Protein AF-A0A8C0VJQ5-F1 (afdb_monomer_lite)

Organism: Cyanistes caeruleus (NCBI:txid156563)

Sequence (329 aa):
MAAVLFGFEDLLYSWDSLVWSLTSRALRTCRFGNLRVLQLMLKPWCISRDVYQMTEGRRCQVHLLDDRKLELLVQPKLLAKELLDLVASHFNLKEKEYFGIAFTDETGHLNWLQLDRRVLEHDFPKKSGPVVLYFCVRFYIESISYLKDNATIELFFLNAKSCIYKELIEVDSEVVFELAAYILQEAKGDFSSNEVVRNELKKLPALPTPALKEHPSLAYCEDRVIEHYKKLNGQTRGQAIVNYMSIVESLPTYGVHYYAVKDKQGIPWWLGLSYKGIFQYDYHDKVKPRKVSVYFSTKVWACHTCHSLSQGCDVHQILALIHVIFEGC

Radius of gyration: 26.83 Å; chains: 1; bounding box: 69×66×73 Å

pLDDT: mean 77.4, std 22.28, range [27.67, 98.06]

Structure (mmCIF, N/CA/C/O backbone):
data_AF-A0A8C0VJQ5-F1
#
_entry.id   AF-A0A8C0VJQ5-F1
#
loop_
_atom_site.group_PDB
_atom_site.id
_atom_site.type_symbol
_atom_site.label_atom_id
_atom_site.label_alt_id
_atom_site.label_comp_id
_atom_site.label_asym_id
_atom_site.label_entity_id
_atom_site.label_seq_id
_atom_site.pdbx_PDB_ins_code
_atom_site.Cartn_x
_atom_site.Cartn_y
_atom_site.Cartn_z
_atom_site.occupancy
_atom_site.B_iso_or_equiv
_atom_site.auth_seq_id
_atom_site.auth_comp_id
_atom_site.auth_asym_id
_atom_site.auth_atom_id
_atom_site.pdbx_PDB_model_num
ATOM 1 N N . MET A 1 1 ? 2.171 -22.105 45.582 1.00 36.38 1 MET A N 1
ATOM 2 C CA . MET A 1 1 ? 1.282 -21.456 44.587 1.00 36.38 1 MET A CA 1
ATOM 3 C C . MET A 1 1 ? 0.557 -22.446 43.657 1.00 36.38 1 MET A C 1
ATOM 5 O O . MET A 1 1 ? -0.146 -21.990 42.773 1.00 36.38 1 MET A O 1
ATOM 9 N N . ALA A 1 2 ? 0.641 -23.772 43.869 1.00 27.67 2 ALA A N 1
ATOM 10 C CA . ALA A 1 2 ? -0.039 -24.784 43.039 1.00 27.67 2 ALA A CA 1
ATOM 11 C C . ALA A 1 2 ? -1.313 -25.399 43.675 1.00 27.67 2 ALA A C 1
ATOM 13 O O . ALA A 1 2 ? -1.985 -26.200 43.043 1.00 27.67 2 ALA A O 1
ATOM 14 N N . ALA A 1 3 ? -1.672 -25.021 44.909 1.00 27.72 3 ALA A N 1
ATOM 15 C CA . ALA A 1 3 ? -2.770 -25.653 45.656 1.00 27.72 3 ALA A CA 1
ATOM 16 C C . ALA A 1 3 ? -4.146 -24.971 45.492 1.00 27.72 3 ALA A C 1
ATOM 18 O O . ALA A 1 3 ? -5.149 -25.521 45.923 1.00 27.72 3 ALA A O 1
ATOM 19 N N . VAL A 1 4 ? -4.214 -23.784 44.874 1.00 33.44 4 VAL A N 1
ATOM 20 C CA . VAL A 1 4 ? -5.474 -23.021 44.727 1.00 33.44 4 VAL A CA 1
ATOM 21 C C . VAL A 1 4 ? -6.190 -23.330 43.403 1.00 33.44 4 VAL A C 1
ATOM 23 O O . VAL A 1 4 ? -7.395 -23.137 43.301 1.00 33.44 4 VAL A O 1
ATOM 26 N N . LEU A 1 5 ? -5.477 -23.863 42.402 1.00 33.00 5 LEU A N 1
ATOM 27 C CA . LEU A 1 5 ? -6.046 -24.181 41.085 1.00 33.00 5 LEU A CA 1
ATOM 28 C C . LEU A 1 5 ? -6.770 -25.539 41.052 1.00 33.00 5 LEU A C 1
ATOM 30 O O . LEU A 1 5 ? -7.791 -25.646 40.384 1.00 33.00 5 LEU A O 1
ATOM 34 N N . PHE A 1 6 ? -6.326 -26.525 41.841 1.00 30.97 6 PHE A N 1
ATOM 35 C CA . PHE A 1 6 ? -6.991 -27.836 41.933 1.00 30.97 6 PHE A CA 1
ATOM 36 C C . PHE A 1 6 ? -8.400 -27.755 42.546 1.00 30.97 6 PHE A C 1
ATOM 38 O O . PHE A 1 6 ? -9.295 -28.488 42.147 1.00 30.97 6 PHE A O 1
ATOM 45 N N . GLY A 1 7 ? -8.634 -26.816 43.469 1.00 31.62 7 GLY A N 1
ATOM 46 C CA . GLY A 1 7 ? -9.935 -26.680 44.129 1.00 31.62 7 GLY A CA 1
ATOM 47 C C . GLY A 1 7 ? -11.039 -26.086 43.250 1.00 31.62 7 GLY A C 1
ATOM 48 O O . GLY A 1 7 ? -12.208 -26.255 43.573 1.00 31.62 7 GLY A O 1
ATOM 49 N N . PHE A 1 8 ? -10.697 -25.390 42.158 1.00 37.38 8 PHE A N 1
ATOM 50 C CA . PHE A 1 8 ? -11.680 -24.735 41.285 1.00 37.38 8 PHE A CA 1
ATOM 51 C C . PHE A 1 8 ? -12.234 -25.693 40.220 1.00 37.38 8 PHE A C 1
ATOM 53 O O . PHE A 1 8 ? -13.423 -25.639 39.918 1.00 37.38 8 PHE A O 1
ATOM 60 N N . GLU A 1 9 ? -11.405 -26.607 39.704 1.00 36.62 9 GLU A N 1
ATOM 61 C CA . GLU A 1 9 ? -11.840 -27.678 38.795 1.00 36.62 9 GLU A CA 1
ATOM 62 C C . GLU A 1 9 ? -12.764 -28.677 39.506 1.00 36.62 9 GLU A C 1
ATOM 64 O O . GLU A 1 9 ? -13.820 -29.010 38.971 1.00 36.62 9 GLU A O 1
ATOM 69 N N . ASP A 1 10 ? -12.447 -29.058 40.750 1.00 37.38 10 ASP A N 1
ATOM 70 C CA . ASP A 1 10 ? -13.312 -29.917 41.573 1.00 37.38 10 ASP A CA 1
ATOM 71 C C . ASP A 1 10 ? -14.645 -29.235 41.936 1.00 37.38 10 ASP A C 1
ATOM 73 O O . ASP A 1 10 ? -15.696 -29.883 41.979 1.00 37.38 10 ASP A O 1
ATOM 77 N N . LEU A 1 11 ? -14.638 -27.911 42.148 1.00 39.69 11 LEU A N 1
ATOM 78 C CA . LEU A 1 11 ? -15.862 -27.141 42.396 1.00 39.69 11 LEU A CA 1
ATOM 79 C C . LEU A 1 11 ? -16.758 -27.085 41.152 1.00 39.69 11 LEU A C 1
ATOM 81 O O . LEU A 1 11 ? -17.978 -27.169 41.280 1.00 39.69 11 LEU A O 1
ATOM 85 N N . LEU A 1 12 ? -16.160 -26.973 39.962 1.00 42.00 12 LEU A N 1
ATOM 86 C CA . LEU A 1 12 ? -16.861 -26.937 38.677 1.00 42.00 12 LEU A CA 1
ATOM 87 C C . LEU A 1 12 ? -17.411 -28.316 38.288 1.00 42.00 12 LEU A C 1
ATOM 89 O O . LEU A 1 12 ? -18.563 -28.406 37.873 1.00 42.00 12 LEU A O 1
ATOM 93 N N . TYR A 1 13 ? -16.662 -29.396 38.533 1.00 42.97 13 TYR A N 1
ATOM 94 C CA . TYR A 1 13 ? -17.133 -30.772 38.322 1.00 42.97 13 TYR A CA 1
ATOM 95 C C . TYR A 1 13 ? -18.291 -31.133 39.269 1.00 42.97 13 TYR A C 1
ATOM 97 O O . TYR A 1 13 ? -19.267 -31.782 38.882 1.00 42.97 13 TYR A O 1
ATOM 105 N N . SER A 1 14 ? -18.212 -30.659 40.517 1.00 44.44 14 SER A N 1
ATOM 106 C CA . SER A 1 14 ? -19.290 -30.761 41.505 1.00 44.44 14 SER A CA 1
ATOM 107 C C . SER A 1 14 ? -20.529 -29.969 41.075 1.00 44.44 14 SER A C 1
ATOM 109 O O . SER A 1 14 ? -21.655 -30.454 41.208 1.00 44.44 14 SER A O 1
ATOM 111 N N . TRP A 1 15 ? -20.340 -28.786 40.482 1.00 48.09 15 TRP A N 1
ATOM 112 C CA . TRP A 1 15 ? -21.434 -27.977 39.949 1.00 48.09 15 TRP A CA 1
ATOM 113 C C . TRP A 1 15 ? -22.099 -28.609 38.731 1.00 48.09 15 TRP A C 1
ATOM 115 O O . TRP A 1 15 ? -23.325 -28.676 38.699 1.00 48.09 15 TRP A O 1
ATOM 125 N N . ASP A 1 16 ? -21.335 -29.162 37.792 1.00 49.62 16 ASP A N 1
ATOM 126 C CA . ASP A 1 16 ? -21.882 -29.867 36.630 1.00 49.62 16 ASP A CA 1
ATOM 127 C C . ASP A 1 16 ? -22.642 -31.132 37.036 1.00 49.62 16 ASP A C 1
ATOM 129 O O . ASP A 1 16 ? -23.715 -31.402 36.499 1.00 49.62 16 ASP A O 1
ATOM 133 N N . SER A 1 17 ? -22.158 -31.865 38.045 1.00 52.47 17 SER A N 1
ATOM 134 C CA . SER A 1 17 ? -22.857 -33.017 38.631 1.00 52.47 17 SER A CA 1
ATOM 135 C C . SER A 1 17 ? -24.145 -32.607 39.355 1.00 52.47 17 SER A C 1
ATOM 137 O O . SER A 1 17 ? -25.193 -33.238 39.186 1.00 52.47 17 SER A O 1
ATOM 139 N N . LEU A 1 18 ? -24.119 -31.502 40.108 1.00 53.88 18 LEU A N 1
ATOM 140 C CA . LEU A 1 18 ? -25.303 -30.949 40.769 1.00 53.88 18 LEU A CA 1
ATOM 141 C C . LEU A 1 18 ? -26.331 -30.452 39.752 1.00 53.88 18 LEU A C 1
ATOM 143 O O . LEU A 1 18 ? -27.511 -30.777 39.882 1.00 53.88 18 LEU A O 1
ATOM 147 N N . VAL A 1 19 ? -25.902 -29.748 38.706 1.00 56.81 19 VAL A N 1
ATOM 148 C CA . VAL A 1 19 ? -26.754 -29.281 37.607 1.00 56.81 19 VAL A CA 1
ATOM 149 C C . VAL A 1 19 ? -27.325 -30.469 36.830 1.00 56.81 19 VAL A C 1
ATOM 151 O O . VAL A 1 19 ? -28.527 -30.484 36.561 1.00 56.81 19 VAL A O 1
ATOM 154 N N . TRP A 1 20 ? -26.544 -31.521 36.563 1.00 49.19 20 TRP A N 1
ATOM 155 C CA . TRP A 1 20 ? -27.042 -32.774 35.974 1.00 49.19 20 TRP A CA 1
ATOM 156 C C . TRP A 1 20 ? -28.041 -33.500 36.881 1.00 49.19 20 TRP A C 1
ATOM 158 O O . TRP A 1 20 ? -29.063 -34.019 36.422 1.00 49.19 20 TRP A O 1
ATOM 168 N N . SER A 1 21 ? -27.796 -33.529 38.190 1.00 54.78 21 SER A N 1
ATOM 169 C CA . SER A 1 21 ? -28.702 -34.159 39.153 1.00 54.78 21 SER A CA 1
ATOM 170 C C . SER A 1 21 ? -30.027 -33.393 39.262 1.00 54.78 21 SER A C 1
ATOM 172 O O . SER A 1 21 ? -31.094 -34.004 39.292 1.00 54.78 21 SER A O 1
ATOM 174 N N . LEU A 1 22 ? -29.985 -32.058 39.230 1.00 51.97 22 LEU A N 1
ATOM 175 C CA . LEU A 1 22 ? -31.155 -31.184 39.292 1.00 51.97 22 LEU A CA 1
ATOM 176 C C . LEU A 1 22 ? -31.956 -31.224 37.986 1.00 51.97 22 LEU A C 1
ATOM 178 O O . LEU A 1 22 ? -33.180 -31.347 38.025 1.00 51.97 22 LEU A O 1
ATOM 182 N N . THR A 1 23 ? -31.284 -31.209 36.834 1.00 52.94 23 THR A N 1
ATOM 183 C CA . THR A 1 23 ? -31.925 -31.318 35.513 1.00 52.94 23 THR A CA 1
ATOM 184 C C . THR A 1 23 ? -32.541 -32.699 35.291 1.00 52.94 23 THR A C 1
ATOM 186 O O . THR A 1 23 ? -33.692 -32.789 34.866 1.00 52.94 23 THR A O 1
ATOM 189 N N . SER A 1 24 ? -31.858 -33.785 35.665 1.00 51.09 24 SER A N 1
ATOM 190 C CA . SER A 1 24 ? -32.404 -35.150 35.571 1.00 51.09 24 SER A CA 1
ATOM 191 C C . SER A 1 24 ? -33.537 -35.427 36.570 1.00 51.09 24 SER A C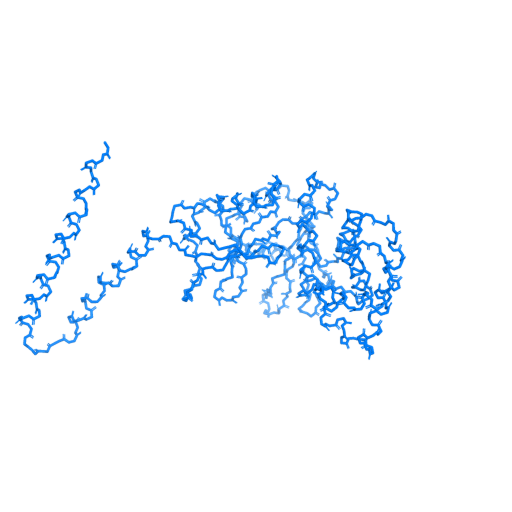 1
ATOM 193 O O . SER A 1 24 ? -34.430 -36.236 36.292 1.00 51.09 24 SER A O 1
ATOM 195 N N . ARG A 1 25 ? -33.547 -34.749 37.726 1.00 51.88 25 ARG A N 1
ATOM 196 C CA . ARG A 1 25 ? -34.636 -34.813 38.716 1.00 51.88 25 ARG A CA 1
ATOM 197 C C . ARG A 1 25 ? -35.851 -33.984 38.282 1.00 51.88 25 ARG A C 1
ATOM 199 O O . ARG A 1 25 ? -36.975 -34.451 38.466 1.00 51.88 25 ARG A O 1
ATOM 206 N N . ALA A 1 26 ? -35.637 -32.844 37.619 1.00 50.41 26 ALA A N 1
ATOM 207 C CA . ALA A 1 26 ? -36.685 -32.030 36.992 1.00 50.41 26 ALA A CA 1
ATOM 208 C C . ALA A 1 26 ? -37.312 -32.712 35.755 1.00 50.41 26 ALA A C 1
ATOM 210 O O . ALA A 1 26 ? -38.530 -32.684 35.577 1.00 50.41 26 ALA A O 1
ATOM 211 N N . LEU A 1 27 ? -36.504 -33.411 34.946 1.00 50.69 27 LEU A N 1
ATOM 212 C CA . LEU A 1 27 ? -36.967 -34.227 33.813 1.00 50.69 27 LEU A CA 1
ATOM 213 C C . LEU A 1 27 ? -37.828 -35.419 34.255 1.00 50.69 27 LEU A C 1
ATOM 215 O O . LEU A 1 27 ? -38.775 -35.778 33.562 1.00 50.69 27 LEU A O 1
ATOM 219 N N . ARG A 1 28 ? -37.553 -36.004 35.430 1.00 51.03 28 ARG A N 1
ATOM 220 C CA . ARG A 1 28 ? -38.365 -37.099 35.994 1.00 51.03 28 ARG A CA 1
ATOM 221 C C . ARG A 1 28 ? -39.687 -36.645 36.617 1.00 51.03 28 ARG A C 1
ATOM 223 O O . ARG A 1 28 ? -40.602 -37.457 36.721 1.00 51.03 28 ARG A O 1
ATOM 230 N N . THR A 1 29 ? -39.808 -35.378 37.014 1.00 49.38 29 THR A N 1
ATOM 231 C CA . THR A 1 29 ? -41.040 -34.817 37.602 1.00 49.38 29 THR A CA 1
ATOM 232 C C . THR A 1 29 ? -41.961 -34.151 36.576 1.00 49.38 29 THR A C 1
ATOM 234 O O . THR A 1 29 ? -43.147 -33.984 36.848 1.00 49.38 29 THR A O 1
ATOM 237 N N . CYS A 1 30 ? -41.475 -33.845 35.370 1.00 47.34 30 CYS A N 1
ATOM 238 C CA . CYS A 1 30 ? -42.295 -33.287 34.295 1.00 47.34 30 CYS A CA 1
ATOM 239 C C . CYS A 1 30 ? -43.003 -34.383 33.480 1.00 47.34 30 CYS A C 1
ATOM 241 O O . CYS A 1 30 ? -42.565 -34.751 32.390 1.00 47.34 30 CYS A O 1
ATOM 243 N N . ARG A 1 31 ? -44.147 -34.877 33.968 1.00 48.53 31 ARG A N 1
ATOM 244 C CA . ARG A 1 31 ? -45.165 -35.466 33.082 1.00 48.53 31 ARG A CA 1
ATOM 245 C C . ARG A 1 31 ? -46.031 -34.341 32.523 1.00 48.53 31 ARG A C 1
ATOM 247 O O . ARG A 1 31 ? -46.691 -33.652 33.283 1.00 48.53 31 ARG A O 1
ATOM 254 N N . PHE A 1 32 ? -46.024 -34.230 31.196 1.00 48.88 32 PHE A N 1
ATOM 255 C CA . PHE A 1 32 ? -46.939 -33.453 30.355 1.00 48.88 32 PHE A CA 1
ATOM 256 C C . PHE A 1 32 ? -47.054 -31.941 30.624 1.00 48.88 32 PHE A C 1
ATOM 258 O O . PHE A 1 32 ? -47.673 -31.486 31.576 1.00 48.88 32 PHE A O 1
ATOM 265 N N . GLY A 1 33 ? -46.573 -31.166 29.645 1.00 47.44 33 GLY A N 1
ATOM 266 C CA . GLY A 1 33 ? -47.127 -29.847 29.337 1.00 47.44 33 GLY A CA 1
ATOM 267 C C . GLY A 1 33 ? -46.399 -28.652 29.942 1.00 47.44 33 GLY A C 1
ATOM 268 O O . GLY A 1 33 ? -46.941 -27.997 30.818 1.00 47.44 33 GLY A O 1
ATOM 269 N N . ASN A 1 34 ? -45.212 -28.305 29.426 1.00 46.22 34 ASN A N 1
ATOM 270 C CA . ASN A 1 34 ? -44.843 -26.898 29.199 1.00 46.22 34 ASN A CA 1
ATOM 271 C C . ASN A 1 34 ? -43.499 -26.761 28.456 1.00 46.22 34 ASN A C 1
ATOM 273 O O . ASN A 1 34 ? -42.428 -26.882 29.049 1.00 46.22 34 ASN A O 1
ATOM 277 N N . LEU A 1 35 ? -43.551 -26.408 27.163 1.00 48.03 35 LEU A N 1
ATOM 278 C CA . LEU A 1 35 ? -42.378 -26.092 26.323 1.00 48.03 35 LEU A CA 1
ATOM 279 C C . LEU A 1 35 ? -41.506 -24.941 26.876 1.00 48.03 35 LEU A C 1
ATOM 281 O O . LEU A 1 35 ? -40.345 -24.802 26.497 1.00 48.03 35 LEU A O 1
ATOM 285 N N . ARG A 1 36 ? -42.044 -24.115 27.784 1.00 50.19 36 ARG A N 1
ATOM 286 C CA . ARG A 1 36 ? -41.345 -22.957 28.369 1.00 50.19 36 ARG A CA 1
ATOM 287 C C . ARG A 1 36 ? -40.203 -23.342 29.316 1.00 50.19 36 ARG A C 1
ATOM 289 O O . ARG A 1 36 ? -39.238 -22.592 29.430 1.00 50.19 36 ARG A O 1
ATOM 296 N N . VAL A 1 37 ? -40.273 -24.510 29.960 1.00 51.41 37 VAL A N 1
ATOM 297 C CA . VAL A 1 37 ? -39.234 -24.966 30.905 1.00 51.41 37 VAL A CA 1
ATOM 298 C C . VAL A 1 37 ? -37.968 -25.418 30.162 1.00 51.41 37 VAL A C 1
ATOM 300 O O . VAL A 1 37 ? -36.860 -25.143 30.612 1.00 51.41 37 VAL A O 1
ATOM 303 N N . LEU A 1 38 ? -38.114 -25.999 28.967 1.00 47.88 38 LEU A N 1
ATOM 304 C CA . LEU A 1 38 ? -36.992 -26.362 28.089 1.00 47.88 38 LEU A CA 1
ATOM 305 C C . LEU A 1 38 ? -36.236 -25.132 27.553 1.00 47.88 38 LEU A C 1
ATOM 307 O O . LEU A 1 38 ? -35.010 -25.153 27.483 1.00 47.88 38 LEU A O 1
ATOM 311 N N . GLN A 1 39 ? -36.933 -24.028 27.253 1.00 47.28 39 GLN A N 1
ATOM 312 C CA . GLN A 1 39 ? -36.291 -22.768 26.841 1.00 47.28 39 GLN A CA 1
ATOM 313 C C . GLN A 1 39 ? -35.506 -22.082 27.972 1.00 47.28 39 GLN A C 1
ATOM 315 O O . GLN A 1 39 ? -34.503 -21.423 27.705 1.00 47.28 39 GLN A O 1
ATOM 320 N N . LEU A 1 40 ? -35.932 -22.234 29.230 1.00 48.97 40 LEU A N 1
ATOM 321 C CA . LEU A 1 40 ? -35.225 -21.683 30.394 1.00 48.97 40 LEU A CA 1
ATOM 322 C C . LEU A 1 40 ? -33.956 -22.471 30.748 1.00 48.97 40 LEU A C 1
ATOM 324 O O . LEU A 1 40 ? -33.014 -21.880 31.264 1.00 48.97 40 LEU A O 1
ATOM 328 N N . MET A 1 41 ? -33.903 -23.764 30.416 1.00 49.22 41 MET A N 1
ATOM 329 C CA . MET A 1 41 ? -32.737 -24.630 30.648 1.00 49.22 41 MET A CA 1
ATOM 330 C C . MET A 1 41 ? -31.645 -24.483 29.574 1.00 49.22 41 MET A C 1
ATOM 332 O O . MET A 1 41 ? -30.474 -24.717 29.854 1.00 49.22 41 MET A O 1
ATOM 336 N N . LEU A 1 42 ? -31.996 -24.042 28.361 1.00 45.91 42 LEU A N 1
ATOM 337 C CA . LEU A 1 42 ? -31.030 -23.799 27.278 1.00 45.91 42 LEU A CA 1
ATOM 338 C C . LEU A 1 42 ? -30.240 -22.491 27.448 1.00 45.91 42 LEU A C 1
ATOM 340 O O . LEU A 1 42 ? -29.099 -22.401 27.005 1.00 45.91 42 LEU A O 1
ATOM 344 N N . LYS A 1 43 ? -30.809 -21.482 28.120 1.00 44.84 43 LYS A N 1
ATOM 345 C CA . LYS A 1 43 ? -30.146 -20.188 28.355 1.00 44.84 43 LYS A CA 1
ATOM 346 C C . LYS A 1 43 ? -28.850 -20.287 29.175 1.00 44.84 43 LYS A C 1
ATOM 348 O O . LYS A 1 43 ? -27.852 -19.746 28.709 1.00 44.84 43 LYS A O 1
ATOM 353 N N . PRO A 1 44 ? -28.800 -20.974 30.334 1.00 46.16 44 PRO A N 1
ATOM 354 C CA . PRO A 1 44 ? -27.548 -21.128 31.072 1.00 46.16 44 PRO A CA 1
ATOM 355 C C . PRO A 1 44 ? -26.517 -21.974 30.316 1.00 46.16 44 PRO A C 1
ATOM 357 O O . PRO A 1 44 ? -25.327 -21.748 30.490 1.00 46.16 44 PRO A O 1
ATOM 360 N N . TRP A 1 45 ? -26.939 -22.875 29.420 1.00 41.38 45 TRP A N 1
ATOM 361 C CA . TRP A 1 45 ? -26.012 -23.659 28.599 1.00 41.38 45 TRP A CA 1
ATOM 362 C C . TRP A 1 45 ? -25.420 -22.851 27.432 1.00 41.38 45 TRP A C 1
ATOM 364 O O . TRP A 1 45 ? -24.238 -22.988 27.130 1.00 41.38 45 TRP A O 1
ATOM 374 N N . CYS A 1 46 ? -26.200 -21.949 26.823 1.00 46.97 46 CYS A N 1
ATOM 375 C CA . CYS A 1 46 ? -25.691 -20.967 25.857 1.00 46.97 46 CYS A CA 1
ATOM 376 C C . CYS A 1 46 ? -24.732 -19.965 26.515 1.00 46.97 46 CYS A C 1
ATOM 378 O O . CYS A 1 46 ? -23.651 -19.740 25.987 1.00 46.97 46 CYS A O 1
ATOM 380 N N . ILE A 1 47 ? -25.078 -19.447 27.699 1.00 47.78 47 ILE A N 1
ATOM 381 C CA . ILE A 1 47 ? -24.203 -18.551 28.473 1.00 47.78 47 ILE A CA 1
ATOM 382 C C . ILE A 1 47 ? -22.932 -19.288 28.909 1.00 47.78 47 ILE A C 1
ATOM 384 O O . ILE A 1 47 ? -21.846 -18.736 28.820 1.00 47.78 47 ILE A O 1
ATOM 388 N N . SER A 1 48 ? -23.042 -20.551 29.328 1.00 39.66 48 SER A N 1
ATOM 389 C CA . SER A 1 48 ? -21.887 -21.384 29.666 1.00 39.66 48 SER A CA 1
ATOM 390 C C . SER A 1 48 ? -20.984 -21.602 28.451 1.00 39.66 48 SER A C 1
ATOM 392 O O . SER A 1 48 ? -19.779 -21.464 28.583 1.00 39.66 48 SER A O 1
ATOM 394 N N . ARG A 1 49 ? -21.527 -21.831 27.249 1.00 38.28 49 ARG A N 1
ATOM 395 C CA . ARG A 1 49 ? -20.719 -21.968 26.026 1.00 38.28 49 ARG A CA 1
ATOM 396 C C . ARG A 1 49 ? -20.024 -20.664 25.620 1.00 38.28 49 ARG A C 1
ATOM 398 O O . ARG A 1 49 ? -18.852 -20.716 25.265 1.00 38.28 49 ARG A O 1
ATOM 405 N N . ASP A 1 50 ? -20.708 -19.525 25.727 1.00 45.94 50 ASP A N 1
ATOM 406 C CA . ASP A 1 50 ? -20.114 -18.203 25.482 1.00 45.94 50 ASP A CA 1
ATOM 407 C C . ASP A 1 50 ? -19.029 -17.872 26.526 1.00 45.94 50 ASP A C 1
ATOM 409 O O . ASP A 1 50 ? -17.985 -17.329 26.178 1.00 45.94 50 ASP A O 1
ATOM 413 N N . VAL A 1 51 ? -19.215 -18.271 27.790 1.00 44.00 51 VAL A N 1
ATOM 414 C CA . VAL A 1 51 ? -18.233 -18.090 28.878 1.00 44.00 51 VAL A CA 1
ATOM 415 C C . VAL A 1 51 ? -17.062 -19.083 28.780 1.00 44.00 51 VAL A C 1
ATOM 417 O O . VAL A 1 51 ? -15.925 -18.703 29.050 1.00 44.00 51 VAL A O 1
ATOM 420 N N . TYR A 1 52 ? -17.286 -20.321 28.328 1.00 39.72 52 TYR A N 1
ATOM 421 C CA . TYR A 1 52 ? -16.227 -21.302 28.038 1.00 39.72 52 TYR A CA 1
ATOM 422 C C . TYR A 1 52 ? -15.388 -20.893 26.818 1.00 39.72 52 TYR A C 1
ATOM 424 O O . TYR A 1 52 ? -14.187 -21.137 26.787 1.00 39.72 52 TYR A O 1
ATOM 432 N N . GLN A 1 53 ? -15.973 -20.199 25.837 1.00 46.88 53 GLN A N 1
ATOM 433 C CA . GLN A 1 53 ? -15.215 -19.617 24.724 1.00 46.88 53 GLN A CA 1
ATOM 434 C C . GLN A 1 53 ? -14.348 -18.417 25.129 1.00 46.88 53 GLN A C 1
ATOM 436 O O . GLN A 1 53 ? -13.471 -18.030 24.366 1.00 46.88 53 GLN A O 1
ATOM 441 N N . MET A 1 54 ? -14.560 -17.828 26.312 1.00 47.59 54 MET A N 1
ATOM 442 C CA . MET A 1 54 ? -13.734 -16.729 26.827 1.00 47.59 54 MET A CA 1
ATOM 443 C C . MET A 1 54 ? -12.474 -17.201 27.564 1.00 47.59 54 MET A C 1
ATOM 445 O O . MET A 1 54 ? -11.642 -16.363 27.912 1.00 47.59 54 MET A O 1
ATOM 449 N N . THR A 1 55 ? -12.309 -18.505 27.817 1.00 53.78 55 THR A N 1
ATOM 450 C CA . THR A 1 55 ? -11.076 -19.072 28.396 1.00 53.78 55 THR A CA 1
ATOM 451 C C . THR A 1 55 ? -10.151 -19.680 27.340 1.00 53.78 55 THR A C 1
ATOM 453 O O . THR A 1 55 ? -8.940 -19.721 27.554 1.00 53.78 55 THR A O 1
ATOM 456 N N . GLU A 1 56 ? -10.681 -20.068 26.176 1.00 70.06 56 GLU A N 1
ATOM 457 C CA . GLU A 1 56 ? -9.895 -20.421 24.992 1.00 70.06 56 GLU A CA 1
ATOM 458 C C . GLU A 1 56 ? -9.619 -19.181 24.130 1.00 70.06 56 GLU A C 1
ATOM 460 O O . GLU A 1 56 ? -10.496 -18.363 23.861 1.00 70.06 56 GLU A O 1
ATOM 465 N N . GLY A 1 57 ? -8.375 -19.013 23.678 1.00 81.56 57 GLY A N 1
ATOM 466 C CA . GLY A 1 57 ? -8.040 -17.961 22.720 1.00 81.56 57 GLY A CA 1
ATOM 467 C C . GLY A 1 57 ? -8.847 -18.082 21.421 1.00 81.56 57 GLY A C 1
ATOM 468 O O . GLY A 1 57 ? -9.285 -19.163 21.027 1.00 81.56 57 GLY A O 1
ATOM 469 N N . ARG A 1 58 ? -9.016 -16.970 20.705 1.00 90.19 58 ARG A N 1
ATOM 470 C CA . ARG A 1 58 ? -9.697 -16.952 19.404 1.00 90.19 58 ARG A CA 1
ATOM 471 C C . ARG A 1 58 ? -8.670 -17.055 18.285 1.00 90.19 58 ARG A C 1
ATOM 473 O O . ARG A 1 58 ? -7.658 -16.357 18.297 1.00 90.19 58 ARG A O 1
ATOM 480 N N . ARG A 1 59 ? -8.916 -17.923 17.301 1.00 92.94 59 ARG A N 1
ATOM 481 C CA . ARG A 1 59 ? -8.067 -17.991 16.102 1.00 92.94 59 ARG A CA 1
ATOM 482 C C . ARG A 1 59 ? -8.247 -16.715 15.285 1.00 92.94 59 ARG A C 1
ATOM 484 O O . ARG A 1 59 ? -9.378 -16.327 14.994 1.00 92.94 59 ARG A O 1
ATOM 491 N N . CYS A 1 60 ? -7.141 -16.102 14.899 1.00 94.56 60 CYS A N 1
ATOM 492 C CA . CYS A 1 60 ? -7.090 -14.908 14.072 1.00 94.56 60 CYS A CA 1
ATOM 493 C C . CYS A 1 60 ? -6.129 -15.142 12.903 1.00 94.56 60 CYS A C 1
ATOM 495 O O . CYS A 1 60 ? -5.112 -15.817 13.050 1.00 94.56 60 CYS A O 1
ATOM 497 N N . GLN A 1 61 ? -6.449 -14.569 11.751 1.00 96.06 61 GLN A N 1
ATOM 498 C CA 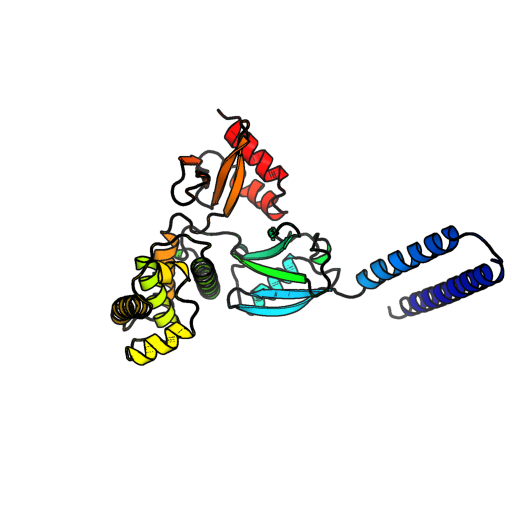. GLN A 1 61 ? -5.602 -14.555 10.568 1.00 96.06 61 GLN A CA 1
ATOM 499 C C . GLN A 1 61 ? -5.273 -13.100 10.242 1.00 96.06 61 GLN A C 1
ATOM 501 O O . GLN A 1 61 ? -6.161 -12.329 9.885 1.00 96.06 61 GLN A O 1
ATOM 506 N N . VAL A 1 62 ? -4.006 -12.724 10.390 1.00 96.75 62 VAL A N 1
ATOM 507 C CA . VAL A 1 62 ? -3.512 -11.385 10.069 1.00 96.75 62 VAL A CA 1
ATOM 508 C C . VAL A 1 62 ? -2.974 -11.393 8.644 1.00 96.75 62 VAL A C 1
ATOM 510 O O . VAL A 1 62 ? -2.018 -12.104 8.337 1.00 96.75 62 VAL A O 1
ATOM 513 N N . HIS A 1 63 ? -3.586 -10.609 7.768 1.00 95.81 63 HIS A N 1
ATOM 514 C CA . HIS A 1 63 ? -3.080 -10.325 6.434 1.00 95.81 63 HIS A CA 1
ATOM 515 C C . HIS A 1 63 ? -1.983 -9.270 6.530 1.00 95.81 63 HIS A C 1
ATOM 517 O O . HIS A 1 63 ? -2.210 -8.185 7.068 1.00 95.81 63 HIS A O 1
ATOM 523 N N . LEU A 1 64 ? -0.801 -9.605 6.027 1.00 95.69 64 LEU A N 1
ATOM 524 C CA . LEU A 1 64 ? 0.365 -8.734 6.034 1.00 95.69 64 LEU A CA 1
ATOM 525 C C . LEU A 1 64 ? 0.485 -7.954 4.714 1.00 95.69 64 LEU A C 1
ATOM 527 O O . LEU A 1 64 ? -0.176 -8.274 3.726 1.00 95.69 64 LEU A O 1
ATOM 531 N N . LEU A 1 65 ? 1.344 -6.930 4.699 1.00 93.06 65 LEU A N 1
ATOM 532 C CA . LEU A 1 65 ? 1.554 -6.060 3.531 1.00 93.06 65 LEU A CA 1
ATOM 533 C C . LEU A 1 65 ? 2.286 -6.749 2.368 1.00 93.06 65 LEU A C 1
ATOM 535 O O . LEU A 1 65 ? 2.219 -6.275 1.241 1.00 93.06 65 LEU A O 1
ATOM 539 N N . ASP A 1 66 ? 2.954 -7.872 2.621 1.00 90.44 66 ASP A N 1
ATOM 540 C CA . ASP A 1 66 ? 3.632 -8.703 1.619 1.00 90.44 66 ASP A CA 1
ATOM 541 C C . ASP A 1 66 ? 2.774 -9.889 1.139 1.00 90.44 66 ASP A C 1
ATOM 543 O O . ASP A 1 66 ? 3.301 -10.900 0.676 1.00 90.44 66 ASP A O 1
ATOM 547 N N . ASP A 1 67 ? 1.451 -9.781 1.298 1.00 88.69 67 ASP A N 1
ATOM 548 C CA . ASP A 1 67 ? 0.435 -10.784 0.952 1.00 88.69 67 ASP A CA 1
ATOM 549 C C . ASP A 1 67 ? 0.520 -12.111 1.733 1.00 88.69 67 ASP A C 1
ATOM 551 O O . ASP A 1 67 ? -0.313 -13.008 1.542 1.00 88.69 67 ASP A O 1
ATOM 555 N N . ARG A 1 68 ? 1.464 -12.246 2.676 1.00 93.38 68 ARG A N 1
ATOM 556 C CA . ARG A 1 68 ? 1.497 -13.387 3.597 1.00 93.38 68 ARG A CA 1
ATOM 557 C C . ARG A 1 68 ? 0.346 -13.303 4.597 1.00 93.38 68 ARG A C 1
ATOM 559 O O . ARG A 1 68 ? -0.157 -12.233 4.945 1.00 93.38 68 ARG A O 1
ATOM 566 N N . LYS A 1 69 ? -0.056 -14.470 5.098 1.00 94.94 69 LYS A N 1
ATOM 567 C CA . LYS A 1 69 ? -1.069 -14.604 6.146 1.00 94.94 69 LYS A CA 1
ATOM 568 C C . LYS A 1 69 ? -0.431 -15.220 7.378 1.00 94.94 69 LYS A C 1
ATOM 570 O O . LYS A 1 69 ? 0.161 -16.293 7.295 1.00 94.94 69 LYS A O 1
ATOM 575 N N . LEU A 1 70 ? -0.564 -14.539 8.506 1.00 94.50 70 LEU A N 1
ATOM 576 C CA . LEU A 1 70 ? -0.073 -14.996 9.795 1.00 94.50 70 LEU A CA 1
ATOM 577 C C . LEU A 1 70 ? -1.249 -15.514 10.622 1.00 94.50 70 LEU A C 1
ATOM 579 O O . LEU A 1 70 ? -2.155 -14.758 10.971 1.00 94.50 70 LEU A O 1
ATOM 583 N N . GLU A 1 71 ? -1.248 -16.808 10.922 1.00 94.75 71 GLU A N 1
ATOM 584 C CA . GLU A 1 71 ? -2.276 -17.435 11.752 1.00 94.75 71 GLU A CA 1
ATOM 585 C C . GLU A 1 71 ? -1.836 -17.450 13.215 1.00 94.75 71 GLU A C 1
ATOM 587 O O . GLU A 1 71 ? -0.758 -17.939 13.548 1.00 94.75 71 GLU A O 1
ATOM 592 N N . LEU A 1 72 ? -2.673 -16.897 14.092 1.00 93.69 72 LEU A N 1
ATOM 593 C CA . LEU A 1 72 ? -2.376 -16.705 15.508 1.00 93.69 72 LEU A CA 1
ATOM 594 C C . LEU A 1 72 ? -3.562 -17.143 16.366 1.00 93.69 72 LEU A C 1
ATOM 596 O O . LEU A 1 72 ? -4.721 -16.964 15.994 1.00 93.69 72 LEU A O 1
ATOM 600 N N . LEU A 1 73 ? -3.277 -17.665 17.558 1.00 93.75 73 LEU A N 1
ATOM 601 C CA . LEU A 1 73 ? -4.280 -17.867 18.601 1.00 93.75 73 LEU A CA 1
ATOM 602 C C . LEU A 1 73 ? -4.228 -16.679 19.569 1.00 93.75 73 LEU A C 1
ATOM 604 O O . LEU A 1 73 ? -3.357 -16.611 20.435 1.00 93.75 73 LEU A O 1
ATOM 608 N N . VAL A 1 74 ? -5.145 -15.728 19.406 1.00 93.56 74 VAL A N 1
ATOM 609 C CA . VAL A 1 74 ? -5.200 -14.511 20.221 1.00 93.56 74 VAL A CA 1
ATOM 610 C C . VAL A 1 74 ? -5.814 -14.824 21.577 1.00 93.56 74 VAL A C 1
ATOM 612 O O . VAL A 1 74 ? -6.959 -15.261 21.673 1.00 93.56 74 VAL A O 1
ATOM 615 N N . GLN A 1 75 ? -5.051 -14.573 22.636 1.00 93.12 75 GLN A N 1
ATOM 616 C CA . GLN A 1 75 ? -5.501 -14.786 24.006 1.00 93.12 75 GLN A CA 1
ATOM 617 C C . GLN A 1 75 ? -6.451 -13.665 24.469 1.00 93.12 75 GLN A C 1
ATOM 619 O O . GLN A 1 75 ? -6.244 -12.508 24.099 1.00 93.12 75 GLN A O 1
ATOM 624 N N . PRO A 1 76 ? -7.429 -13.942 25.353 1.00 90.06 76 PRO A N 1
ATOM 625 C CA . PRO A 1 76 ? -8.391 -12.944 25.848 1.00 90.06 76 PRO A CA 1
ATOM 626 C C . PRO A 1 76 ? -7.781 -11.759 26.601 1.00 90.06 76 PRO A C 1
ATOM 628 O O . PRO A 1 76 ? -8.457 -10.760 26.833 1.00 90.06 76 PRO A O 1
ATOM 631 N N . LYS A 1 77 ? -6.523 -11.874 27.037 1.00 91.31 77 LYS A N 1
ATOM 632 C CA . LYS A 1 77 ? -5.775 -10.816 27.730 1.00 91.31 77 LYS A CA 1
ATOM 633 C C . LYS A 1 77 ? -4.857 -10.012 26.805 1.00 91.31 77 LYS A C 1
ATOM 635 O O . LYS A 1 77 ? -4.330 -9.007 27.260 1.00 91.31 77 LYS A O 1
ATOM 640 N N . LEU A 1 78 ? -4.673 -10.445 25.553 1.00 94.50 78 LEU A N 1
ATOM 641 C CA . LEU A 1 78 ? -3.742 -9.814 24.620 1.00 94.50 78 LEU A CA 1
ATOM 642 C C . LEU A 1 78 ? -4.236 -8.414 24.244 1.00 94.50 78 LEU A C 1
ATOM 644 O O . LEU A 1 78 ? -5.353 -8.255 23.733 1.00 94.50 78 LEU A O 1
ATOM 648 N N . LEU A 1 79 ? -3.395 -7.411 24.477 1.00 95.50 79 LEU A N 1
ATOM 649 C CA . LEU A 1 79 ? -3.656 -6.038 24.062 1.00 95.50 79 LEU A CA 1
ATOM 650 C C . LEU A 1 79 ? -3.399 -5.869 22.565 1.00 95.50 79 LEU A C 1
ATOM 652 O O . LEU A 1 79 ? -2.512 -6.503 21.990 1.00 95.50 79 LEU A O 1
ATOM 656 N N . ALA A 1 80 ? -4.139 -4.968 21.921 1.00 94.50 80 ALA A N 1
ATOM 657 C CA . ALA A 1 80 ? -3.916 -4.677 20.506 1.00 94.50 80 ALA A CA 1
ATOM 658 C C . ALA A 1 80 ? -2.519 -4.088 20.244 1.00 94.50 80 ALA A C 1
ATOM 660 O O . ALA A 1 80 ? -1.921 -4.391 19.213 1.00 94.50 80 ALA A O 1
ATOM 661 N N . LYS A 1 81 ? -1.954 -3.330 21.197 1.00 94.88 81 LYS A N 1
ATOM 662 C CA . LYS A 1 81 ? -0.547 -2.901 21.152 1.00 94.88 81 LYS A CA 1
ATOM 663 C C . LYS A 1 81 ? 0.429 -4.079 21.100 1.00 94.88 81 LYS A C 1
ATOM 665 O O . LYS A 1 81 ? 1.366 -4.048 20.315 1.00 94.88 81 LYS A O 1
ATOM 670 N N . GLU A 1 82 ? 0.212 -5.111 21.912 1.00 96.06 82 GLU A N 1
ATOM 671 C CA . GLU A 1 82 ? 1.087 -6.292 21.945 1.00 96.06 82 GLU A CA 1
ATOM 672 C C . GLU A 1 82 ? 0.975 -7.101 20.650 1.00 96.06 82 GLU A C 1
ATOM 674 O O . GLU A 1 82 ? 1.977 -7.592 20.134 1.00 96.06 82 GLU A O 1
ATOM 679 N N . LEU A 1 83 ? -0.234 -7.197 20.087 1.00 96.31 83 LEU A N 1
ATOM 680 C CA . LEU A 1 83 ? -0.437 -7.811 18.778 1.00 96.31 83 LEU A CA 1
ATOM 681 C C . LEU A 1 83 ? 0.286 -7.027 17.670 1.00 96.31 83 LEU A C 1
ATOM 683 O O . LEU A 1 83 ? 0.927 -7.639 16.818 1.00 96.31 83 LEU A O 1
ATOM 687 N N . LEU A 1 84 ? 0.211 -5.691 17.688 1.00 96.00 84 LEU A N 1
ATOM 688 C CA . LEU A 1 84 ? 0.949 -4.839 16.753 1.00 96.00 84 LEU A CA 1
ATOM 689 C C . LEU A 1 84 ? 2.461 -5.035 16.900 1.00 96.00 84 LEU A C 1
ATOM 691 O O . LEU A 1 84 ? 3.145 -5.173 15.892 1.00 96.00 84 LEU A O 1
ATOM 695 N N . ASP A 1 85 ? 2.969 -5.108 18.129 1.00 95.75 85 ASP A N 1
ATOM 696 C CA . ASP A 1 85 ? 4.389 -5.341 18.408 1.00 95.75 85 ASP A CA 1
ATOM 697 C C . ASP A 1 85 ? 4.858 -6.706 17.881 1.00 95.75 85 ASP A C 1
ATOM 699 O O . ASP A 1 85 ? 5.923 -6.804 17.266 1.00 95.75 85 ASP A O 1
ATOM 703 N N . LEU A 1 86 ? 4.037 -7.749 18.043 1.00 95.31 86 LEU A N 1
ATOM 704 C CA . LEU A 1 86 ? 4.299 -9.078 17.490 1.00 95.31 86 LEU A CA 1
ATOM 705 C C . LEU A 1 86 ? 4.365 -9.038 15.960 1.00 95.31 86 LEU A C 1
ATOM 707 O O . LEU A 1 86 ? 5.335 -9.523 15.378 1.00 95.31 86 LEU A O 1
ATOM 711 N N . VAL A 1 87 ? 3.377 -8.431 15.300 1.00 95.88 87 VAL A N 1
ATOM 712 C CA . VAL A 1 87 ? 3.349 -8.333 13.832 1.00 95.88 87 VAL A CA 1
ATOM 713 C C . VAL A 1 87 ? 4.507 -7.475 13.311 1.00 95.88 87 VAL A C 1
ATOM 715 O O . VAL A 1 87 ? 5.169 -7.863 12.354 1.00 95.88 87 VAL A O 1
ATOM 718 N N . ALA A 1 88 ? 4.816 -6.358 13.970 1.00 95.19 88 ALA A N 1
ATOM 719 C CA . ALA A 1 88 ? 5.945 -5.494 13.628 1.00 95.19 88 ALA A CA 1
ATOM 720 C C . ALA A 1 88 ? 7.292 -6.230 13.738 1.00 95.19 88 ALA A C 1
ATOM 722 O O . ALA A 1 88 ? 8.174 -6.041 12.896 1.00 95.19 88 ALA A O 1
ATOM 723 N N . SER A 1 89 ? 7.443 -7.122 14.724 1.00 94.00 89 SER A N 1
ATOM 724 C CA . SER A 1 89 ? 8.665 -7.917 14.891 1.00 94.00 89 SER A CA 1
ATOM 725 C C . SER A 1 89 ? 8.943 -8.861 13.714 1.00 94.00 89 SER A C 1
ATOM 727 O O . SER A 1 89 ? 10.106 -9.060 13.368 1.00 94.00 89 SER A O 1
ATOM 729 N N . HIS A 1 90 ? 7.906 -9.359 13.021 1.00 92.94 90 HIS A N 1
ATOM 730 C CA . HIS A 1 90 ? 8.072 -10.181 11.811 1.00 92.94 90 HIS A CA 1
ATOM 731 C C . HIS A 1 90 ? 8.764 -9.438 10.660 1.00 92.94 90 HIS A C 1
ATOM 733 O O . HIS A 1 90 ? 9.353 -10.080 9.790 1.00 92.94 90 HIS A O 1
ATOM 739 N N . PHE A 1 91 ? 8.703 -8.105 10.664 1.00 93.56 91 PHE A N 1
ATOM 740 C CA . PHE A 1 91 ? 9.349 -7.232 9.684 1.00 93.56 91 PHE A CA 1
ATOM 741 C C . PHE A 1 91 ? 10.597 -6.535 10.233 1.00 93.56 91 PHE A C 1
ATOM 743 O O . PHE A 1 91 ? 11.189 -5.720 9.533 1.00 93.56 91 PHE A O 1
ATOM 750 N N . ASN A 1 92 ? 10.999 -6.834 11.476 1.00 93.88 92 ASN A N 1
ATOM 751 C CA . ASN A 1 92 ? 12.054 -6.115 12.195 1.00 93.88 92 ASN A CA 1
ATOM 752 C C . ASN A 1 92 ? 11.818 -4.588 12.217 1.00 93.88 92 ASN A C 1
ATOM 754 O O . ASN A 1 92 ? 12.750 -3.789 12.113 1.00 93.88 92 ASN A O 1
ATOM 758 N N . LEU A 1 93 ? 10.547 -4.192 12.316 1.00 94.19 93 LEU A N 1
ATOM 759 C CA . LEU A 1 93 ? 10.112 -2.813 12.158 1.00 94.19 93 LEU A CA 1
ATOM 760 C C . LEU A 1 93 ? 10.383 -1.990 13.425 1.00 94.19 93 LEU A C 1
ATOM 762 O O . LEU A 1 93 ? 9.948 -2.354 14.519 1.00 94.19 93 LEU A O 1
ATOM 766 N N . LYS A 1 94 ? 11.058 -0.847 13.264 1.00 92.56 94 LYS A N 1
ATOM 767 C CA . LYS A 1 94 ? 11.352 0.088 14.366 1.00 92.56 94 LYS A CA 1
ATOM 768 C C . LYS A 1 94 ? 10.314 1.202 14.498 1.00 92.56 94 LYS A C 1
ATOM 770 O O . LYS A 1 94 ? 9.934 1.543 15.613 1.00 92.56 94 LYS A O 1
ATOM 775 N N . GLU A 1 95 ? 9.844 1.733 13.372 1.00 90.94 95 GLU A N 1
ATOM 776 C CA . GLU A 1 95 ? 8.908 2.867 13.287 1.00 90.94 95 GLU A CA 1
ATOM 777 C C . GLU A 1 95 ? 7.456 2.362 13.184 1.00 90.94 95 GLU A C 1
ATOM 779 O O . GLU A 1 95 ? 6.757 2.547 12.186 1.00 90.94 95 GLU A O 1
ATOM 784 N N . LYS A 1 96 ? 7.003 1.634 14.210 1.00 91.38 96 LYS A N 1
ATOM 785 C CA . LYS A 1 96 ? 5.674 0.993 14.230 1.00 91.38 96 LYS A CA 1
ATOM 786 C C . LYS A 1 96 ? 4.509 1.979 14.326 1.00 91.38 96 LYS A C 1
ATOM 788 O O . LYS A 1 96 ? 3.377 1.599 14.041 1.00 91.38 96 LYS A O 1
ATOM 793 N N . GLU A 1 97 ? 4.768 3.227 14.711 1.00 88.38 97 GLU A N 1
ATOM 794 C CA . GLU A 1 97 ? 3.762 4.278 14.864 1.00 88.38 97 GLU A CA 1
ATOM 795 C C . GLU A 1 97 ? 2.992 4.589 13.576 1.00 88.38 97 GLU A C 1
ATOM 797 O O . GLU A 1 97 ? 1.857 5.044 13.665 1.00 88.38 97 GLU A O 1
ATOM 802 N N . TYR A 1 98 ? 3.556 4.306 12.397 1.00 90.06 98 TYR A N 1
ATOM 803 C CA . TYR A 1 98 ? 2.888 4.527 11.109 1.00 90.06 98 TYR A CA 1
ATOM 804 C C . TYR A 1 98 ? 1.873 3.442 10.746 1.00 90.06 98 TYR A C 1
ATOM 806 O O . TYR A 1 98 ? 1.064 3.628 9.832 1.00 90.06 98 TYR A O 1
ATOM 814 N N . PHE A 1 99 ? 1.890 2.314 11.453 1.00 93.31 99 PHE A N 1
ATOM 815 C CA . PHE A 1 99 ? 1.094 1.140 11.126 1.00 93.31 99 PHE A CA 1
ATOM 816 C C . PHE A 1 99 ? 0.013 0.891 12.167 1.00 93.31 99 PHE A C 1
ATOM 818 O O . PHE A 1 99 ? 0.058 1.352 13.307 1.00 93.31 99 PHE A O 1
ATOM 825 N N . GLY A 1 100 ? -0.985 0.124 11.760 1.00 93.56 100 GLY A N 1
ATOM 826 C CA . GLY A 1 100 ? -2.037 -0.333 12.643 1.00 93.56 100 GLY A CA 1
ATOM 827 C C . GLY A 1 100 ? -2.568 -1.683 12.206 1.00 93.56 100 GLY A C 1
ATOM 828 O O . GLY A 1 100 ? -2.270 -2.181 11.120 1.00 93.56 100 GLY A O 1
ATOM 829 N N . ILE A 1 101 ? -3.388 -2.260 13.074 1.00 94.62 101 ILE A N 1
ATOM 830 C CA . ILE A 1 101 ? -4.164 -3.447 12.750 1.00 94.62 101 ILE A CA 1
ATOM 831 C C . ILE A 1 101 ? -5.615 -3.023 12.630 1.00 94.62 101 ILE A C 1
ATOM 833 O O . ILE A 1 101 ? -6.143 -2.343 13.511 1.00 94.62 101 ILE A O 1
ATOM 837 N N . ALA A 1 102 ? -6.246 -3.427 11.541 1.00 92.69 102 ALA A N 1
ATOM 838 C CA . ALA A 1 102 ? -7.643 -3.169 11.275 1.00 92.69 102 ALA A CA 1
ATOM 839 C C . ALA A 1 102 ? -8.418 -4.466 11.046 1.00 92.69 102 ALA A C 1
ATOM 841 O O . ALA A 1 102 ? -7.848 -5.519 10.770 1.00 92.69 102 ALA A O 1
ATOM 842 N N . PHE A 1 103 ? -9.734 -4.386 11.150 1.00 92.38 103 PHE A N 1
ATOM 843 C CA . PHE A 1 103 ? -10.660 -5.447 10.791 1.00 92.38 103 PHE A CA 1
ATOM 844 C C . PHE A 1 103 ? -11.812 -4.856 9.991 1.00 92.38 103 PHE A C 1
ATOM 846 O O . PHE A 1 103 ? -12.111 -3.668 10.087 1.00 92.38 103 PHE A O 1
ATOM 853 N N . THR A 1 104 ? -12.462 -5.683 9.187 1.00 87.50 104 THR A N 1
ATOM 854 C CA . THR A 1 104 ? -13.667 -5.269 8.470 1.00 87.50 104 THR A CA 1
ATOM 855 C C . THR A 1 104 ? -14.884 -5.631 9.310 1.00 87.50 104 THR A C 1
ATOM 857 O O . THR A 1 104 ? -14.992 -6.775 9.756 1.00 87.50 104 THR A O 1
ATOM 860 N N . ASP A 1 105 ? -15.786 -4.681 9.536 1.00 83.00 105 ASP A N 1
ATOM 861 C CA . ASP A 1 105 ? -17.044 -4.941 10.239 1.00 83.00 105 ASP A CA 1
ATOM 862 C C . ASP A 1 105 ? -18.084 -5.647 9.342 1.00 83.00 105 ASP A C 1
ATOM 864 O O . ASP A 1 105 ? -17.811 -6.045 8.205 1.00 83.00 105 ASP A O 1
ATOM 868 N N . GLU A 1 106 ? -19.294 -5.853 9.866 1.00 81.56 106 GLU A N 1
ATOM 869 C CA . GLU A 1 106 ? -20.395 -6.478 9.119 1.00 81.56 106 GLU A CA 1
ATOM 870 C C . GLU A 1 106 ? -20.894 -5.616 7.950 1.00 81.56 106 GLU A C 1
ATOM 872 O O . GLU A 1 106 ? -21.444 -6.153 6.989 1.00 81.56 106 GLU A O 1
ATOM 877 N N . THR A 1 107 ? -20.656 -4.304 8.000 1.00 77.38 107 THR A N 1
ATOM 878 C CA . THR A 1 107 ? -21.035 -3.340 6.958 1.00 77.38 107 THR A CA 1
ATOM 879 C C . THR A 1 107 ? -19.982 -3.194 5.858 1.00 77.38 107 THR A C 1
ATOM 881 O O . THR A 1 107 ? -20.248 -2.579 4.828 1.00 77.38 107 THR A O 1
ATOM 884 N N . GLY A 1 108 ? -18.806 -3.804 6.031 1.00 75.12 108 GLY A N 1
ATOM 885 C CA . GLY A 1 108 ? -17.697 -3.706 5.086 1.00 75.12 108 GLY A CA 1
ATOM 886 C C . GLY A 1 108 ? -16.739 -2.546 5.367 1.00 75.12 108 GLY A C 1
ATOM 887 O O . GLY A 1 108 ? -15.793 -2.357 4.603 1.00 75.12 108 GLY A O 1
ATOM 888 N N . HIS A 1 109 ? -16.938 -1.782 6.445 1.00 76.12 109 HIS A N 1
ATOM 889 C CA . HIS A 1 109 ? -16.043 -0.691 6.815 1.00 76.12 109 HIS A CA 1
ATOM 890 C C . HIS A 1 109 ? -14.811 -1.208 7.559 1.00 76.12 109 HIS A C 1
ATOM 892 O O . HIS A 1 109 ? -14.866 -2.152 8.354 1.00 76.12 109 HIS A O 1
ATOM 898 N N . LEU A 1 110 ? -13.672 -0.580 7.269 1.00 80.75 110 LEU A N 1
ATOM 899 C CA . LEU A 1 110 ? -12.395 -0.893 7.890 1.00 80.75 110 LEU A CA 1
ATOM 900 C C . LEU A 1 110 ? -12.280 -0.145 9.226 1.00 80.75 110 LEU A C 1
ATOM 902 O O . LEU A 1 110 ? -12.213 1.082 9.250 1.00 80.75 110 LEU A O 1
ATOM 906 N N . ASN A 1 111 ? -12.227 -0.890 10.325 1.00 87.00 111 ASN A N 1
ATOM 907 C CA . ASN A 1 111 ? -12.141 -0.375 11.687 1.00 87.00 111 ASN A CA 1
ATOM 908 C C . ASN A 1 111 ? -10.778 -0.703 12.297 1.00 87.00 111 ASN A C 1
ATOM 910 O O . ASN A 1 111 ? -10.307 -1.836 12.217 1.00 87.00 111 ASN A O 1
ATOM 914 N N . TRP A 1 112 ? -10.146 0.280 12.933 1.00 89.94 112 TRP A N 1
ATOM 915 C CA . TRP A 1 112 ? -8.840 0.112 13.572 1.00 89.94 112 TRP A CA 1
ATOM 916 C C . TRP A 1 112 ? -8.976 -0.458 14.984 1.00 89.94 112 TRP A C 1
ATOM 918 O O . TRP A 1 112 ? -9.845 -0.036 15.747 1.00 89.94 112 TRP A O 1
ATOM 928 N N . LEU A 1 113 ? -8.075 -1.367 15.357 1.00 91.69 113 LEU A N 1
ATOM 929 C CA . LEU A 1 113 ? -7.940 -1.799 16.743 1.00 91.69 113 LEU A CA 1
ATOM 930 C C . LEU A 1 113 ? -7.384 -0.654 17.603 1.00 91.69 113 LEU A C 1
ATOM 932 O O . LEU A 1 113 ? -6.400 -0.001 17.244 1.00 91.69 113 LEU A O 1
ATOM 936 N N . GLN A 1 114 ? -8.003 -0.442 18.759 1.00 90.75 114 GLN A N 1
ATOM 937 C CA . GLN A 1 114 ? -7.576 0.509 19.778 1.00 90.75 114 GLN A CA 1
ATOM 938 C C . GLN A 1 114 ? -6.450 -0.122 20.597 1.00 90.75 114 GLN A C 1
ATOM 940 O O . GLN A 1 114 ? -6.637 -1.175 21.207 1.00 90.75 114 GLN A O 1
ATOM 945 N N . LEU A 1 115 ? -5.266 0.495 20.578 1.00 89.75 115 LEU A N 1
ATOM 946 C CA . LEU A 1 115 ? -4.027 -0.099 21.103 1.00 89.75 115 LEU A CA 1
ATOM 947 C C . LEU A 1 115 ? -4.061 -0.362 22.619 1.00 89.75 115 LEU A C 1
ATOM 949 O O . LEU A 1 115 ? -3.370 -1.258 23.102 1.00 89.75 115 LEU A O 1
ATOM 953 N N . ASP A 1 116 ? -4.857 0.412 23.348 1.00 89.94 116 ASP A N 1
ATOM 954 C CA . ASP A 1 116 ? -5.083 0.345 24.792 1.00 89.94 116 ASP A CA 1
ATOM 955 C C . ASP A 1 116 ? -6.162 -0.668 25.206 1.00 89.94 116 ASP A C 1
ATOM 957 O O . ASP A 1 116 ? -6.274 -0.996 26.388 1.00 89.94 116 ASP A O 1
ATOM 961 N N . ARG A 1 117 ? -6.919 -1.210 24.246 1.00 93.00 117 ARG A N 1
ATOM 962 C CA . ARG A 1 117 ? -7.932 -2.243 24.484 1.00 93.00 117 ARG A CA 1
ATOM 963 C C . ARG A 1 117 ? -7.425 -3.630 24.131 1.00 93.00 117 ARG A C 1
ATOM 965 O O . ARG A 1 117 ? -6.465 -3.821 23.374 1.00 93.00 117 ARG A O 1
ATOM 972 N N . ARG A 1 118 ? -8.108 -4.641 24.667 1.00 93.88 118 ARG A N 1
ATOM 973 C CA . ARG A 1 118 ? -7.823 -6.031 24.308 1.00 93.88 118 ARG A CA 1
ATOM 974 C C . ARG A 1 118 ? -8.335 -6.316 22.911 1.00 93.88 118 ARG A C 1
ATOM 976 O O . ARG A 1 118 ? -9.383 -5.819 22.503 1.00 93.88 118 ARG A O 1
ATOM 983 N N . VAL A 1 119 ? -7.628 -7.173 22.182 1.00 93.44 119 VAL A N 1
ATOM 984 C CA . VAL A 1 119 ? -8.009 -7.511 20.805 1.00 93.44 119 VAL A CA 1
ATOM 985 C C . VAL A 1 119 ? -9.436 -8.060 20.774 1.00 93.44 119 VAL A C 1
ATOM 987 O O . VAL A 1 119 ? -10.261 -7.544 20.033 1.00 93.44 119 VAL A O 1
ATOM 990 N N . LEU A 1 120 ? -9.757 -9.028 21.640 1.00 91.81 120 LEU A N 1
ATOM 991 C CA . LEU A 1 120 ? -11.068 -9.695 21.671 1.00 91.81 120 LEU A CA 1
ATOM 992 C C . LEU A 1 120 ? -12.212 -8.863 22.276 1.00 91.81 120 LEU A C 1
ATOM 994 O O . LEU A 1 120 ? -13.344 -9.332 22.276 1.00 91.81 120 LEU A O 1
ATOM 998 N N . GLU A 1 121 ? -11.941 -7.651 22.765 1.00 90.69 121 GLU A N 1
ATOM 999 C CA . GLU A 1 121 ? -12.978 -6.705 23.210 1.00 90.69 121 GLU A CA 1
ATOM 1000 C C . GLU A 1 121 ? -13.543 -5.860 22.059 1.00 90.69 121 GLU A C 1
ATOM 1002 O O . GLU A 1 121 ? -14.460 -5.073 22.282 1.00 90.69 121 GLU A O 1
ATOM 1007 N N . HIS A 1 122 ? -12.983 -5.975 20.851 1.00 89.31 122 HIS A N 1
ATOM 1008 C CA . HIS A 1 122 ? -13.495 -5.294 19.667 1.00 89.31 122 HIS A CA 1
ATOM 1009 C C . HIS A 1 122 ? -14.659 -6.074 19.048 1.00 89.31 122 HIS A C 1
ATOM 1011 O O . HIS A 1 122 ? -14.680 -7.309 19.063 1.00 89.31 122 HIS A O 1
ATOM 1017 N N . ASP A 1 123 ? -15.603 -5.341 18.457 1.00 87.38 123 ASP A N 1
ATOM 1018 C CA . ASP A 1 123 ? -16.829 -5.887 17.873 1.00 87.38 123 ASP A CA 1
ATOM 1019 C C . ASP A 1 123 ? -16.569 -6.538 16.508 1.00 87.38 123 ASP A C 1
ATOM 1021 O O . ASP A 1 123 ? -16.952 -6.043 15.448 1.00 87.38 123 ASP A O 1
ATOM 1025 N N . PHE A 1 124 ? -15.876 -7.676 16.525 1.00 87.81 124 PHE A N 1
ATOM 1026 C CA . PHE A 1 124 ? -15.640 -8.455 15.318 1.00 87.81 124 PHE A CA 1
ATOM 1027 C C . PHE A 1 124 ? -16.944 -9.051 14.773 1.00 87.81 124 PHE A C 1
ATOM 1029 O O . PHE A 1 124 ? -17.771 -9.523 15.562 1.00 87.81 124 PHE A O 1
ATOM 1036 N N . PRO A 1 125 ? -17.083 -9.170 13.438 1.00 84.00 125 PRO A N 1
ATOM 1037 C CA . PRO A 1 125 ? -18.205 -9.869 12.824 1.00 84.00 125 PRO A CA 1
ATOM 1038 C C . PRO A 1 125 ? -18.427 -11.252 13.435 1.00 84.00 125 PRO A C 1
ATOM 1040 O O . PRO A 1 125 ? -17.476 -12.024 13.632 1.00 84.00 125 PRO A O 1
ATOM 1043 N N . LYS A 1 126 ? -19.691 -11.615 13.668 1.00 79.31 126 LYS A N 1
ATOM 1044 C CA . LYS A 1 126 ? -20.073 -12.924 14.233 1.00 79.31 126 LYS A CA 1
ATOM 1045 C C . LYS A 1 126 ? -20.041 -14.043 13.184 1.00 79.31 126 LYS A C 1
ATOM 1047 O O . LYS A 1 126 ? -20.949 -14.865 13.088 1.00 79.31 126 LYS A O 1
ATOM 1052 N N . LYS A 1 127 ? -18.994 -14.068 12.360 1.00 78.06 127 LYS A N 1
ATOM 1053 C CA . LYS A 1 127 ? -18.785 -15.088 11.329 1.00 78.06 127 LYS A CA 1
ATOM 1054 C C . LYS A 1 127 ? -18.149 -16.335 11.943 1.00 78.06 127 LYS A C 1
ATOM 1056 O O . LYS A 1 127 ? -17.274 -16.243 12.803 1.00 78.06 127 LYS A O 1
ATOM 1061 N N . SER A 1 128 ? -18.581 -17.503 11.470 1.00 74.75 128 SER A N 1
ATOM 1062 C CA . SER A 1 128 ? -17.944 -18.779 11.802 1.00 74.75 128 SER A CA 1
ATOM 1063 C C . SER A 1 128 ? -16.566 -18.842 11.140 1.00 74.75 128 SER A C 1
ATOM 1065 O O . SER A 1 128 ? -16.484 -18.848 9.914 1.00 74.75 128 SER A O 1
ATOM 1067 N N . GLY A 1 129 ? -15.494 -18.883 11.933 1.00 84.38 129 GLY A N 1
ATOM 1068 C CA . GLY A 1 129 ? -14.119 -18.975 11.435 1.00 84.38 129 GLY A CA 1
ATOM 1069 C C . GLY A 1 129 ? -13.120 -18.112 12.213 1.00 84.38 129 GLY A C 1
ATOM 1070 O O . GLY A 1 129 ? -13.479 -17.518 13.236 1.00 84.38 129 GLY A O 1
ATOM 1071 N N . PRO A 1 130 ? -11.855 -18.059 11.754 1.00 89.31 130 PRO A N 1
ATOM 1072 C CA . PRO A 1 130 ? -10.860 -17.171 12.334 1.00 89.31 130 PRO A CA 1
ATOM 1073 C C . PRO A 1 130 ? -11.222 -15.701 12.085 1.00 89.31 130 PRO A C 1
ATOM 1075 O O . PRO A 1 130 ? -11.768 -15.352 11.037 1.00 89.31 130 PRO A O 1
ATOM 1078 N N . VAL A 1 131 ? -10.898 -14.828 13.040 1.00 92.44 131 VAL A N 1
ATOM 1079 C CA . VAL A 1 131 ? -11.041 -13.376 12.860 1.00 92.44 131 VAL A CA 1
ATOM 1080 C C . VAL A 1 131 ? -10.018 -12.906 11.839 1.00 92.44 131 VAL A C 1
ATOM 1082 O O . VAL A 1 131 ? -8.823 -13.133 12.017 1.00 92.44 131 VAL A O 1
ATOM 1085 N N . VAL A 1 132 ? -10.476 -12.237 10.787 1.00 94.25 132 VAL A N 1
ATOM 1086 C CA . VAL A 1 132 ? -9.592 -11.668 9.769 1.00 94.25 132 VAL A CA 1
ATOM 1087 C C . VAL A 1 132 ? -9.170 -10.271 10.204 1.00 94.25 132 VAL A C 1
ATOM 1089 O O . VAL A 1 132 ? -10.010 -9.398 10.422 1.00 94.25 132 VAL A O 1
ATOM 1092 N N . LEU A 1 133 ? -7.863 -10.082 10.331 1.00 95.81 133 LEU A N 1
ATOM 1093 C CA . LEU A 1 133 ? -7.218 -8.823 10.673 1.00 95.81 133 LEU A CA 1
ATOM 1094 C C . LEU A 1 133 ? -6.303 -8.404 9.520 1.00 95.81 133 LEU A C 1
ATOM 1096 O O . LEU A 1 133 ? -5.792 -9.249 8.789 1.00 95.81 133 LEU A O 1
ATOM 1100 N N . TYR A 1 134 ? -6.058 -7.110 9.384 1.00 94.94 134 TYR A N 1
ATOM 1101 C CA . TYR A 1 134 ? -5.217 -6.533 8.344 1.00 94.94 134 TYR A CA 1
ATOM 1102 C C . TYR A 1 134 ? -4.166 -5.644 8.987 1.00 94.94 134 TYR A C 1
ATOM 1104 O O . TYR A 1 134 ? -4.502 -4.708 9.709 1.00 94.94 134 TYR A O 1
ATOM 1112 N N . PHE A 1 135 ? -2.897 -5.942 8.737 1.00 96.06 135 PHE A N 1
ATOM 1113 C CA . PHE A 1 135 ? -1.801 -5.047 9.069 1.00 96.06 135 PHE A CA 1
ATOM 1114 C C . PHE A 1 135 ? -1.648 -4.032 7.936 1.00 96.06 135 PHE A C 1
ATOM 1116 O O . PHE A 1 135 ? -1.377 -4.409 6.795 1.00 96.06 135 PHE A O 1
ATOM 1123 N N . CYS A 1 136 ? -1.875 -2.754 8.233 1.00 92.62 136 CYS A N 1
ATOM 1124 C CA . CYS A 1 136 ? -1.960 -1.698 7.227 1.00 92.62 136 CYS A CA 1
ATOM 1125 C C . CYS A 1 136 ? -1.194 -0.447 7.653 1.00 92.62 136 CYS A C 1
ATOM 1127 O O . CYS A 1 136 ? -1.016 -0.183 8.845 1.00 92.62 136 CYS A O 1
ATOM 1129 N N . VAL A 1 137 ? -0.802 0.362 6.665 1.00 91.44 137 VAL A N 1
ATOM 1130 C CA . VAL A 1 137 ? -0.359 1.738 6.912 1.00 91.44 137 VAL A CA 1
ATOM 1131 C C . VAL A 1 137 ? -1.559 2.535 7.411 1.00 91.44 137 VAL A C 1
ATOM 1133 O O . VAL A 1 137 ? -2.605 2.586 6.764 1.00 91.44 137 VAL A O 1
ATOM 1136 N N . ARG A 1 138 ? -1.410 3.122 8.594 1.00 87.88 138 ARG A N 1
ATOM 1137 C CA . ARG A 1 138 ? -2.448 3.891 9.280 1.00 87.88 138 ARG A CA 1
ATOM 1138 C C . ARG A 1 138 ? -2.218 5.388 9.140 1.00 87.88 138 ARG A C 1
ATOM 1140 O O . ARG A 1 138 ? -3.169 6.140 8.956 1.00 87.88 138 ARG A O 1
ATOM 1147 N N . PHE A 1 139 ? -0.964 5.814 9.248 1.00 86.12 139 PHE A N 1
ATOM 1148 C CA . PHE A 1 139 ? -0.587 7.214 9.145 1.00 86.12 139 PHE A CA 1
ATOM 1149 C C . PHE A 1 139 ? 0.358 7.389 7.968 1.00 86.12 139 PHE A C 1
ATOM 1151 O O . PHE A 1 139 ? 1.496 6.924 7.987 1.00 86.12 139 PHE A O 1
ATOM 1158 N N . TYR A 1 140 ? -0.150 8.059 6.941 1.00 87.12 140 TYR A N 1
ATOM 1159 C CA . TYR A 1 140 ? 0.635 8.450 5.783 1.00 87.12 140 TYR A CA 1
ATOM 1160 C C . TYR A 1 140 ? 1.463 9.692 6.106 1.00 87.12 140 TYR A C 1
ATOM 1162 O O . TYR A 1 140 ? 1.042 10.560 6.873 1.00 87.12 140 TYR A O 1
ATOM 1170 N N . ILE A 1 141 ? 2.637 9.762 5.496 1.00 85.56 141 ILE A N 1
ATOM 1171 C CA . ILE A 1 141 ? 3.583 10.869 5.608 1.00 85.56 141 ILE A CA 1
ATOM 1172 C C . ILE A 1 141 ? 3.689 11.592 4.273 1.00 85.56 141 ILE A C 1
ATOM 1174 O O . ILE A 1 141 ? 3.298 11.058 3.236 1.00 85.56 141 ILE A O 1
ATOM 1178 N N . GLU A 1 142 ? 4.239 12.803 4.311 1.00 84.44 142 GLU A N 1
ATOM 1179 C CA . GLU A 1 142 ? 4.416 13.607 3.107 1.00 84.44 142 GLU A CA 1
ATOM 1180 C C . GLU A 1 142 ? 5.410 13.007 2.123 1.00 84.44 142 GLU A C 1
ATOM 1182 O O . GLU A 1 142 ? 5.143 13.022 0.925 1.00 84.44 142 GLU A O 1
ATOM 1187 N N . SER A 1 143 ? 6.509 12.452 2.630 1.00 88.75 143 SER A N 1
ATOM 1188 C CA . SER A 1 143 ? 7.444 11.694 1.815 1.00 88.75 143 SER A CA 1
ATOM 1189 C C . SER A 1 143 ? 8.168 10.623 2.619 1.00 88.75 143 SER A C 1
ATOM 1191 O O . SER A 1 143 ? 8.552 10.852 3.772 1.00 88.75 143 SER A O 1
ATOM 1193 N N . ILE A 1 144 ? 8.420 9.474 1.990 1.00 91.88 144 ILE A N 1
ATOM 1194 C CA . ILE A 1 144 ? 9.242 8.382 2.516 1.00 91.88 144 ILE A CA 1
ATOM 1195 C C . ILE A 1 144 ? 10.670 8.819 2.837 1.00 91.88 144 ILE A C 1
ATOM 1197 O O . ILE A 1 144 ? 11.329 8.144 3.622 1.00 91.88 144 ILE A O 1
ATOM 1201 N N . SER A 1 145 ? 11.152 9.954 2.314 1.00 90.94 145 SER A N 1
ATOM 1202 C CA . SER A 1 145 ? 12.474 10.486 2.668 1.00 90.94 145 SER A CA 1
ATOM 1203 C C . SER A 1 145 ? 12.620 10.813 4.158 1.00 90.94 145 SER A C 1
ATOM 1205 O O . SER A 1 145 ? 13.738 10.946 4.650 1.00 90.94 145 SER A O 1
ATOM 1207 N N . TYR A 1 146 ? 11.505 10.984 4.878 1.00 90.12 146 TYR A N 1
ATOM 1208 C CA . TYR A 1 146 ? 11.509 11.213 6.324 1.00 90.12 146 TYR A CA 1
ATOM 1209 C C . TYR A 1 146 ? 11.634 9.927 7.150 1.00 90.12 146 TYR A C 1
ATOM 1211 O O . TYR A 1 146 ? 11.923 10.009 8.346 1.00 90.12 146 TYR A O 1
ATOM 1219 N N . LEU A 1 147 ? 11.429 8.760 6.533 1.00 91.56 147 LEU A N 1
ATOM 1220 C CA . LEU A 1 147 ? 11.585 7.466 7.190 1.00 91.56 147 LEU A CA 1
ATOM 1221 C C . LEU A 1 147 ? 13.063 7.147 7.364 1.00 91.56 147 LEU A C 1
ATOM 1223 O O . LEU A 1 147 ? 13.871 7.332 6.453 1.00 91.56 147 LEU A O 1
ATOM 1227 N N . LYS A 1 148 ? 13.418 6.654 8.550 1.00 91.81 148 LYS A N 1
ATOM 1228 C CA . LYS A 1 148 ? 14.815 6.344 8.876 1.00 91.81 148 LYS A CA 1
ATOM 1229 C C . LYS A 1 148 ? 15.158 4.887 8.632 1.00 91.81 148 LYS A C 1
ATOM 1231 O O . LYS A 1 148 ? 16.329 4.571 8.425 1.00 91.81 148 LYS A O 1
ATOM 1236 N N . ASP A 1 149 ? 14.174 4.000 8.732 1.00 94.19 149 ASP A N 1
ATOM 1237 C CA . ASP A 1 149 ? 14.397 2.567 8.644 1.00 94.19 149 ASP A CA 1
ATOM 1238 C C . ASP A 1 149 ? 13.975 2.005 7.280 1.00 94.19 149 ASP A C 1
ATOM 1240 O O . ASP A 1 149 ? 12.862 2.226 6.796 1.00 94.19 149 ASP A O 1
ATOM 1244 N N . ASN A 1 150 ? 14.877 1.237 6.663 1.00 93.75 150 ASN A N 1
ATOM 1245 C CA . ASN A 1 150 ? 14.645 0.651 5.344 1.00 93.75 150 ASN A CA 1
ATOM 1246 C C . ASN A 1 150 ? 13.453 -0.316 5.342 1.00 93.75 150 ASN A C 1
ATOM 1248 O O . ASN A 1 150 ? 12.742 -0.380 4.342 1.00 93.75 150 ASN A O 1
ATOM 1252 N N . ALA A 1 151 ? 13.196 -1.037 6.442 1.00 94.94 151 ALA A N 1
ATOM 1253 C CA . ALA A 1 151 ? 12.052 -1.945 6.512 1.00 94.94 151 ALA A CA 1
ATOM 1254 C C . ALA A 1 151 ? 10.731 -1.164 6.459 1.00 94.94 151 ALA A C 1
ATOM 1256 O O . ALA A 1 151 ? 9.785 -1.595 5.800 1.00 94.94 151 ALA A O 1
ATOM 1257 N N . THR A 1 152 ? 10.679 0.018 7.083 1.00 95.25 152 THR A N 1
ATOM 1258 C CA . THR A 1 152 ? 9.527 0.922 6.995 1.00 95.25 152 THR A CA 1
ATOM 1259 C C . THR A 1 152 ? 9.281 1.353 5.550 1.00 95.25 152 THR A C 1
ATOM 1261 O O . THR A 1 152 ? 8.157 1.242 5.065 1.00 95.25 152 THR A O 1
ATOM 1264 N N . ILE A 1 153 ? 10.331 1.785 4.839 1.00 95.88 153 ILE A N 1
ATOM 1265 C CA . ILE A 1 153 ? 10.241 2.201 3.428 1.00 95.88 153 ILE A CA 1
ATOM 1266 C C . ILE A 1 153 ? 9.723 1.051 2.554 1.00 95.88 153 ILE A C 1
ATOM 1268 O O . ILE A 1 153 ? 8.809 1.249 1.753 1.00 95.88 153 ILE A O 1
ATOM 1272 N N . GLU A 1 154 ? 10.254 -0.163 2.737 1.00 95.69 154 GLU A N 1
ATOM 1273 C CA . GLU A 1 154 ? 9.795 -1.343 1.996 1.00 95.69 154 GLU A CA 1
ATOM 1274 C C . GLU A 1 154 ? 8.311 -1.648 2.252 1.00 95.69 154 GLU A C 1
ATOM 1276 O O . GLU A 1 154 ? 7.570 -1.941 1.313 1.00 95.69 154 GLU A O 1
ATOM 1281 N N . LEU A 1 155 ? 7.833 -1.523 3.494 1.00 96.00 155 LEU A N 1
ATOM 1282 C CA . LEU A 1 155 ? 6.418 -1.729 3.814 1.00 96.00 155 LEU A CA 1
ATOM 1283 C C . LEU A 1 155 ? 5.507 -0.655 3.205 1.00 96.00 155 LEU A C 1
ATOM 1285 O O . LEU A 1 155 ? 4.420 -0.986 2.725 1.00 96.00 155 LEU A O 1
ATOM 1289 N N . PHE A 1 156 ? 5.936 0.610 3.181 1.00 96.19 156 PHE A N 1
ATOM 1290 C CA . PHE A 1 156 ? 5.205 1.679 2.491 1.00 96.19 156 PHE A CA 1
ATOM 1291 C C . PHE A 1 156 ? 5.093 1.402 0.989 1.00 96.19 156 PHE A C 1
ATOM 1293 O O . PHE A 1 156 ? 4.008 1.538 0.420 1.00 96.19 156 PHE A O 1
ATOM 1300 N N . PHE A 1 157 ? 6.175 0.929 0.370 1.00 96.69 157 PHE A N 1
ATOM 1301 C CA . PHE A 1 157 ? 6.180 0.495 -1.025 1.00 96.69 157 PHE A CA 1
ATOM 1302 C C . PHE A 1 157 ? 5.225 -0.669 -1.289 1.00 96.69 157 PHE A C 1
ATOM 1304 O O . PHE A 1 157 ? 4.415 -0.604 -2.216 1.00 96.69 157 PHE A O 1
ATOM 1311 N N . LEU A 1 158 ? 5.256 -1.714 -0.459 1.00 95.56 158 LEU A N 1
ATOM 1312 C CA . LEU A 1 158 ? 4.349 -2.854 -0.599 1.00 95.56 158 LEU A CA 1
ATOM 1313 C C . LEU A 1 158 ? 2.879 -2.440 -0.452 1.00 95.56 158 LEU A C 1
ATOM 1315 O O . LEU A 1 158 ? 2.032 -2.871 -1.240 1.00 95.56 158 LEU A O 1
ATOM 1319 N N . ASN A 1 159 ? 2.585 -1.551 0.498 1.00 94.94 159 ASN A N 1
ATOM 1320 C CA . ASN A 1 159 ? 1.258 -0.973 0.669 1.00 94.94 159 ASN A CA 1
ATOM 1321 C C . ASN A 1 159 ? 0.819 -0.192 -0.579 1.00 94.94 159 ASN A C 1
ATOM 1323 O O . ASN A 1 159 ? -0.252 -0.461 -1.118 1.00 94.94 159 ASN A O 1
ATOM 1327 N N . ALA A 1 160 ? 1.659 0.716 -1.084 1.00 95.06 160 ALA A N 1
ATOM 1328 C CA . ALA A 1 160 ? 1.384 1.498 -2.289 1.00 95.06 160 ALA A CA 1
ATOM 1329 C C . ALA A 1 160 ? 1.146 0.611 -3.523 1.00 95.06 160 ALA A C 1
ATOM 1331 O O . ALA A 1 160 ? 0.177 0.815 -4.255 1.00 95.06 160 ALA A O 1
ATOM 1332 N N . LYS A 1 161 ? 1.980 -0.418 -3.716 1.00 94.94 161 LYS A N 1
ATOM 1333 C CA . LYS A 1 161 ? 1.812 -1.438 -4.759 1.00 94.94 161 LYS A CA 1
ATOM 1334 C C . LYS A 1 161 ? 0.454 -2.130 -4.663 1.00 94.94 161 LYS A C 1
ATOM 1336 O O . LYS A 1 161 ? -0.271 -2.207 -5.652 1.00 94.94 161 LYS A O 1
ATOM 1341 N N . SER A 1 162 ? 0.079 -2.580 -3.464 1.00 93.25 162 SER A N 1
ATOM 1342 C CA . SER A 1 162 ? -1.215 -3.227 -3.227 1.00 93.25 162 SER A CA 1
ATOM 1343 C C . SER A 1 162 ? -2.387 -2.277 -3.492 1.00 93.25 162 SER A C 1
ATOM 1345 O O . SER A 1 162 ? -3.373 -2.676 -4.108 1.00 93.25 162 SER A O 1
ATOM 1347 N N . CYS A 1 163 ? -2.283 -1.015 -3.066 1.00 92.44 163 CYS A N 1
ATOM 1348 C CA . CYS A 1 163 ? -3.318 -0.004 -3.268 1.00 92.44 163 CYS A CA 1
ATOM 1349 C C . CYS A 1 163 ? -3.551 0.315 -4.748 1.00 92.44 163 CYS A C 1
ATOM 1351 O O . CYS A 1 163 ? -4.704 0.419 -5.154 1.00 92.44 163 CYS A O 1
ATOM 1353 N N . ILE A 1 164 ? -2.493 0.432 -5.553 1.00 93.56 164 ILE A N 1
ATOM 1354 C CA . ILE A 1 164 ? -2.618 0.677 -6.998 1.00 93.56 164 ILE A CA 1
ATOM 1355 C C . ILE A 1 164 ? -3.206 -0.544 -7.703 1.00 93.56 164 ILE A C 1
ATOM 1357 O O . ILE A 1 164 ? -4.145 -0.413 -8.482 1.00 93.56 164 ILE A O 1
ATOM 1361 N N . TYR A 1 165 ? -2.725 -1.746 -7.373 1.00 91.56 165 TYR A N 1
ATOM 1362 C CA . TYR A 1 165 ? -3.251 -2.980 -7.957 1.00 91.56 165 TYR A CA 1
ATOM 1363 C C . TYR A 1 165 ? -4.739 -3.208 -7.637 1.00 91.56 165 TYR A C 1
ATOM 1365 O O . TYR A 1 165 ? -5.484 -3.706 -8.477 1.00 91.56 165 TYR A O 1
ATOM 1373 N N . LYS A 1 166 ? -5.177 -2.825 -6.429 1.00 89.38 166 LYS A N 1
ATOM 1374 C CA . LYS A 1 166 ? -6.578 -2.890 -5.974 1.00 89.38 166 LYS A CA 1
ATOM 1375 C C . LYS A 1 166 ? -7.419 -1.672 -6.370 1.00 89.38 166 LYS A C 1
ATOM 1377 O O . LYS A 1 166 ? -8.557 -1.585 -5.918 1.00 89.38 166 LYS A O 1
ATOM 1382 N N . GLU A 1 167 ? -6.871 -0.738 -7.147 1.00 88.31 167 GLU A N 1
ATOM 1383 C CA . GLU A 1 167 ? -7.578 0.464 -7.621 1.00 88.31 167 GLU A CA 1
ATOM 1384 C C . GLU A 1 167 ? -8.074 1.373 -6.476 1.00 88.31 167 GLU A C 1
ATOM 1386 O O . GLU A 1 167 ? -9.072 2.079 -6.592 1.00 88.31 167 GLU A O 1
ATOM 1391 N N . LEU A 1 168 ? -7.374 1.360 -5.336 1.00 88.00 168 LEU A N 1
ATOM 1392 C CA . LEU A 1 168 ? -7.644 2.262 -4.210 1.00 88.00 168 LEU A CA 1
ATOM 1393 C C . LEU A 1 168 ? -7.011 3.644 -4.408 1.00 88.00 168 LEU A C 1
ATOM 1395 O O . LEU A 1 168 ? -7.422 4.606 -3.764 1.00 88.00 168 LEU A O 1
ATOM 1399 N N . ILE A 1 169 ? -5.992 3.726 -5.263 1.00 90.81 169 ILE A N 1
ATOM 1400 C CA . ILE A 1 169 ? -5.345 4.966 -5.690 1.00 90.81 169 ILE A CA 1
ATOM 1401 C C . ILE A 1 169 ? -5.659 5.132 -7.173 1.00 90.81 169 ILE A C 1
ATOM 1403 O O . ILE A 1 169 ? -5.375 4.231 -7.962 1.00 90.81 169 ILE A O 1
ATOM 1407 N N . GLU A 1 170 ? -6.239 6.273 -7.536 1.00 88.31 170 GLU A N 1
ATOM 1408 C CA . GLU A 1 170 ? -6.532 6.598 -8.927 1.00 88.31 170 GLU A CA 1
ATOM 1409 C C . GLU A 1 170 ? -5.251 7.078 -9.612 1.00 88.31 170 GLU A C 1
ATOM 1411 O O . GLU A 1 170 ? -4.539 7.952 -9.109 1.00 88.31 170 GLU A O 1
ATOM 1416 N N . VAL A 1 171 ? -4.929 6.459 -10.744 1.00 90.75 171 VAL A N 1
ATOM 1417 C CA . VAL A 1 171 ? -3.675 6.672 -11.462 1.00 90.75 171 VAL A CA 1
ATOM 1418 C C . VAL A 1 171 ? -3.898 6.485 -12.957 1.00 90.75 171 VAL A C 1
ATOM 1420 O O . VAL A 1 171 ? -4.608 5.572 -13.380 1.00 90.75 171 VAL A O 1
ATOM 1423 N N . ASP A 1 172 ? -3.279 7.350 -13.756 1.00 90.94 172 ASP A N 1
ATOM 1424 C CA . ASP A 1 172 ? -3.352 7.269 -15.211 1.00 90.94 172 ASP A CA 1
ATOM 1425 C C . ASP A 1 172 ? -2.620 6.028 -15.733 1.00 90.94 172 ASP A C 1
ATOM 1427 O O . ASP A 1 172 ? -1.551 5.655 -15.242 1.00 90.94 172 ASP A O 1
ATOM 1431 N N . SER A 1 173 ? -3.152 5.424 -16.796 1.00 90.62 173 SER A N 1
ATOM 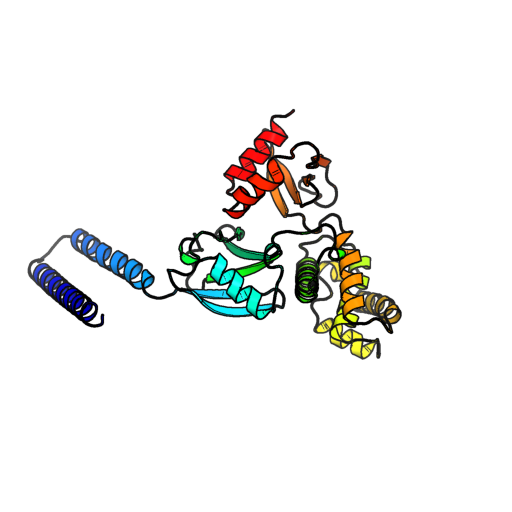1432 C CA . SER A 1 173 ? -2.594 4.207 -17.396 1.00 90.62 173 SER A CA 1
ATOM 1433 C C . SER A 1 173 ? -1.102 4.311 -17.763 1.00 90.62 173 SER A C 1
ATOM 1435 O O . SER A 1 173 ? -0.357 3.352 -17.586 1.00 90.62 173 SER A O 1
ATOM 1437 N N . GLU A 1 174 ? -0.632 5.467 -18.242 1.00 92.38 174 GLU A N 1
ATOM 1438 C CA . GLU A 1 174 ? 0.791 5.643 -18.576 1.00 92.38 174 GLU A CA 1
ATOM 1439 C C . GLU A 1 174 ? 1.687 5.574 -17.330 1.00 92.38 174 GLU A C 1
ATOM 1441 O O . GLU A 1 174 ? 2.735 4.927 -17.354 1.00 92.38 174 GLU A O 1
ATOM 1446 N N . VAL A 1 175 ? 1.239 6.174 -16.224 1.00 94.69 175 VAL A N 1
ATOM 1447 C CA . VAL A 1 175 ? 1.941 6.126 -14.936 1.00 94.69 175 VAL A CA 1
ATOM 1448 C C . VAL A 1 175 ? 1.926 4.700 -14.385 1.00 94.69 175 VAL A C 1
ATOM 1450 O O . VAL A 1 175 ? 2.933 4.229 -13.866 1.00 94.69 175 VAL A O 1
ATOM 1453 N N . VAL A 1 176 ? 0.828 3.960 -14.561 1.00 95.25 176 VAL A N 1
ATOM 1454 C CA . VAL A 1 176 ? 0.762 2.531 -14.212 1.00 95.25 176 VAL A CA 1
ATOM 1455 C C . VAL A 1 176 ? 1.840 1.720 -14.936 1.00 95.25 176 VAL A C 1
ATOM 1457 O O . VAL A 1 176 ? 2.470 0.865 -14.313 1.00 95.25 176 VAL A O 1
ATOM 1460 N N . PHE A 1 177 ? 2.090 1.976 -16.224 1.00 95.56 177 PHE A N 1
ATOM 1461 C CA . PHE A 1 177 ? 3.121 1.247 -16.971 1.00 95.56 177 PHE A CA 1
ATOM 1462 C C . PHE A 1 177 ? 4.534 1.546 -16.463 1.00 95.56 177 PHE A C 1
ATOM 1464 O O . PHE A 1 177 ? 5.361 0.637 -16.358 1.00 95.56 177 PHE A O 1
ATOM 1471 N N . GLU A 1 178 ? 4.802 2.799 -16.101 1.00 97.12 178 GLU A N 1
ATOM 1472 C CA . GLU A 1 178 ? 6.059 3.199 -15.467 1.00 97.12 178 GLU A CA 1
ATOM 1473 C C . GLU A 1 178 ? 6.232 2.540 -14.086 1.00 97.12 178 GLU A C 1
ATOM 1475 O O . GLU A 1 178 ? 7.272 1.948 -13.791 1.00 97.12 178 GLU A O 1
ATOM 1480 N N . LEU A 1 179 ? 5.186 2.538 -13.258 1.00 97.38 179 LEU A N 1
ATOM 1481 C CA . LEU A 1 179 ? 5.185 1.879 -11.950 1.00 97.38 179 LEU A CA 1
ATOM 1482 C C . LEU A 1 179 ? 5.386 0.358 -12.064 1.00 97.38 179 LEU A C 1
ATOM 1484 O O . LEU A 1 179 ? 6.143 -0.228 -11.287 1.00 97.38 179 LEU A O 1
ATOM 1488 N N . ALA A 1 180 ? 4.779 -0.288 -13.061 1.00 96.75 180 ALA A N 1
ATOM 1489 C CA . ALA A 1 180 ? 4.986 -1.707 -13.342 1.00 96.75 180 ALA A CA 1
ATOM 1490 C C . ALA A 1 180 ? 6.442 -2.021 -13.730 1.00 96.75 180 ALA A C 1
ATOM 1492 O O . ALA A 1 180 ? 6.972 -3.063 -13.334 1.00 96.75 180 ALA A O 1
ATOM 1493 N N . ALA A 1 181 ? 7.118 -1.113 -14.440 1.00 97.25 181 ALA A N 1
ATOM 1494 C CA . ALA A 1 181 ? 8.540 -1.246 -14.746 1.00 97.25 181 ALA A CA 1
ATOM 1495 C C . ALA A 1 181 ? 9.411 -1.188 -13.479 1.00 97.25 181 ALA A C 1
ATOM 1497 O O . ALA A 1 181 ? 10.327 -1.996 -13.326 1.00 97.25 181 ALA A O 1
ATOM 1498 N N . TYR A 1 182 ? 9.094 -0.302 -12.532 1.00 98.06 182 TYR A N 1
ATOM 1499 C CA . TYR A 1 182 ? 9.773 -0.269 -11.234 1.00 98.06 182 TYR A CA 1
ATOM 1500 C C . TYR A 1 182 ? 9.529 -1.535 -10.402 1.00 98.06 182 TYR A C 1
ATOM 1502 O O . TYR A 1 182 ? 10.462 -2.020 -9.765 1.00 98.06 182 TYR A O 1
ATOM 1510 N N . ILE A 1 183 ? 8.324 -2.120 -10.445 1.00 96.75 183 ILE A N 1
ATOM 1511 C CA . ILE A 1 183 ? 8.035 -3.415 -9.798 1.00 96.75 183 ILE A CA 1
ATOM 1512 C C . ILE A 1 183 ? 8.903 -4.531 -10.400 1.00 96.75 183 ILE A C 1
ATOM 1514 O O . ILE A 1 183 ? 9.418 -5.373 -9.664 1.00 96.75 183 ILE A O 1
ATOM 1518 N N . LEU A 1 184 ? 9.102 -4.541 -11.723 1.00 96.44 184 LEU A N 1
ATOM 1519 C CA . LEU A 1 184 ? 10.004 -5.495 -12.378 1.00 96.44 184 LEU A CA 1
ATOM 1520 C C . LEU A 1 184 ? 11.461 -5.286 -11.955 1.00 96.44 184 LEU A C 1
ATOM 1522 O O . LEU A 1 184 ? 12.127 -6.263 -11.617 1.00 96.44 184 LEU A O 1
ATOM 1526 N N . GLN A 1 185 ? 11.939 -4.039 -11.922 1.00 97.50 185 GLN A N 1
ATOM 1527 C CA . GLN A 1 185 ? 13.302 -3.726 -11.479 1.00 97.50 185 GLN A CA 1
ATOM 1528 C C . GLN A 1 185 ? 13.526 -4.138 -10.018 1.00 97.50 185 GLN A C 1
ATOM 1530 O O . GLN A 1 185 ? 14.557 -4.724 -9.695 1.00 97.50 185 GLN A O 1
ATOM 1535 N N . GLU A 1 186 ? 12.548 -3.898 -9.142 1.00 96.31 186 GLU A N 1
ATOM 1536 C CA . GLU A 1 186 ? 12.595 -4.310 -7.736 1.00 96.31 186 GLU A CA 1
ATOM 1537 C C . GLU A 1 186 ? 12.638 -5.839 -7.586 1.00 96.31 186 GLU A C 1
ATOM 1539 O O . GLU A 1 186 ? 13.450 -6.354 -6.817 1.00 96.31 186 GLU A O 1
ATOM 1544 N N . ALA A 1 187 ? 11.820 -6.570 -8.352 1.00 94.69 187 ALA A N 1
ATOM 1545 C CA . ALA A 1 187 ? 11.669 -8.016 -8.205 1.00 94.69 187 ALA A CA 1
ATOM 1546 C C . ALA A 1 187 ? 12.707 -8.853 -8.975 1.00 94.69 187 ALA A C 1
ATOM 1548 O O . ALA A 1 187 ? 12.989 -9.989 -8.581 1.00 94.69 187 ALA A O 1
ATOM 1549 N N . LYS A 1 188 ? 13.218 -8.355 -10.108 1.00 95.31 188 LYS A N 1
ATOM 1550 C CA . LYS A 1 188 ? 14.041 -9.121 -11.066 1.00 95.31 188 LYS A CA 1
ATOM 1551 C C . LYS A 1 188 ? 15.391 -8.487 -11.386 1.00 95.31 188 LYS A C 1
ATOM 1553 O O . LYS A 1 188 ? 16.233 -9.175 -11.957 1.00 95.31 188 LYS A O 1
ATOM 1558 N N . GLY A 1 189 ? 15.624 -7.237 -10.988 1.00 95.00 189 GLY A N 1
ATOM 1559 C CA . GLY A 1 189 ? 16.835 -6.499 -11.340 1.00 95.00 189 GLY A CA 1
ATOM 1560 C C . GLY A 1 189 ? 16.793 -6.003 -12.781 1.00 95.00 189 GLY A C 1
ATOM 1561 O O . GLY A 1 189 ? 15.728 -5.633 -13.265 1.00 95.00 189 GLY A O 1
ATOM 1562 N N . ASP A 1 190 ? 17.938 -5.986 -13.457 1.00 95.38 190 ASP A N 1
ATOM 1563 C CA . ASP A 1 190 ? 18.072 -5.381 -14.782 1.00 95.38 190 ASP A CA 1
ATOM 1564 C C . ASP A 1 190 ? 17.348 -6.149 -15.896 1.00 95.38 190 ASP A C 1
ATOM 1566 O O . ASP A 1 190 ? 17.199 -7.375 -15.880 1.00 95.38 190 ASP A O 1
ATOM 1570 N N . PHE A 1 191 ? 16.929 -5.397 -16.914 1.00 95.12 191 PHE A N 1
ATOM 1571 C CA . PHE A 1 191 ? 16.272 -5.933 -18.099 1.00 95.12 191 PHE A CA 1
ATOM 1572 C C . PHE A 1 191 ? 17.134 -6.994 -18.807 1.00 95.12 191 PHE A C 1
ATOM 1574 O O . PHE A 1 191 ? 18.300 -6.764 -19.123 1.00 95.12 191 PHE A O 1
ATOM 1581 N N . SER A 1 192 ? 16.515 -8.130 -19.145 1.00 92.62 192 SER A N 1
ATOM 1582 C CA . SER A 1 192 ? 17.150 -9.232 -19.882 1.00 92.62 192 SER A CA 1
ATOM 1583 C C . SER A 1 192 ? 16.616 -9.370 -21.311 1.00 92.62 192 SER A C 1
ATOM 1585 O O . SER A 1 192 ? 17.331 -9.118 -22.278 1.00 92.62 192 SER A O 1
ATOM 1587 N N . SER A 1 193 ? 15.351 -9.769 -21.470 1.00 95.12 193 SER A N 1
ATOM 1588 C CA . SER A 1 193 ? 14.693 -9.916 -22.774 1.00 95.12 193 SER A CA 1
ATOM 1589 C C . SER A 1 193 ? 13.192 -9.646 -22.688 1.00 95.12 193 SER A C 1
ATOM 1591 O O . SER A 1 193 ? 12.576 -9.827 -21.638 1.00 95.12 193 SER A O 1
ATOM 1593 N N . ASN A 1 194 ? 12.580 -9.260 -23.813 1.00 94.31 194 ASN A N 1
ATOM 1594 C CA . ASN A 1 194 ? 11.142 -8.977 -23.872 1.00 94.31 194 ASN A CA 1
ATOM 1595 C C . ASN A 1 194 ? 10.295 -10.202 -23.464 1.00 94.31 194 ASN A C 1
ATOM 1597 O O . ASN A 1 194 ? 9.298 -10.054 -22.766 1.00 94.31 194 ASN A O 1
ATOM 1601 N N . GLU A 1 195 ? 10.685 -11.414 -23.872 1.00 93.38 195 GLU A N 1
ATOM 1602 C CA . GLU A 1 195 ? 9.932 -12.644 -23.575 1.00 93.38 195 GLU A CA 1
ATOM 1603 C C . GLU A 1 195 ? 9.921 -12.974 -22.081 1.00 93.38 195 GLU A C 1
ATOM 1605 O O . GLU A 1 195 ? 8.871 -13.301 -21.523 1.00 93.38 195 GLU A O 1
ATOM 1610 N N . VAL A 1 196 ? 11.075 -12.840 -21.416 1.00 92.62 196 VAL A N 1
ATOM 1611 C CA . VAL A 1 196 ? 11.182 -13.031 -19.963 1.00 92.62 196 VAL A CA 1
ATOM 1612 C C . VAL A 1 196 ? 10.308 -12.013 -19.240 1.00 92.62 196 VAL A C 1
ATOM 1614 O O . VAL A 1 196 ? 9.535 -12.394 -18.366 1.00 92.62 196 VAL A O 1
ATOM 1617 N N . VAL A 1 197 ? 10.352 -10.743 -19.652 1.00 92.88 197 VAL A N 1
ATOM 1618 C CA . VAL A 1 197 ? 9.541 -9.684 -19.037 1.00 92.88 197 VAL A CA 1
ATOM 1619 C C . VAL A 1 197 ? 8.048 -9.971 -19.147 1.00 92.88 197 VAL A C 1
ATOM 1621 O O . VAL A 1 197 ? 7.352 -9.928 -18.135 1.00 92.88 197 VAL A O 1
ATOM 1624 N N . ARG A 1 198 ? 7.555 -10.339 -20.334 1.00 93.50 198 ARG A N 1
ATOM 1625 C CA . ARG A 1 198 ? 6.138 -10.699 -20.523 1.00 93.50 198 ARG A CA 1
ATOM 1626 C C . ARG A 1 198 ? 5.724 -11.885 -19.651 1.00 93.50 198 ARG A C 1
ATOM 1628 O O . ARG A 1 198 ? 4.628 -11.906 -19.098 1.00 93.50 198 ARG A O 1
ATOM 1635 N N . ASN A 1 199 ? 6.602 -12.873 -19.485 1.00 92.75 199 ASN A N 1
ATOM 1636 C CA . ASN A 1 199 ? 6.332 -14.017 -18.613 1.00 92.75 199 ASN A CA 1
ATOM 1637 C C . ASN A 1 199 ? 6.315 -13.644 -17.124 1.00 92.75 199 ASN A C 1
ATOM 1639 O O . ASN A 1 199 ? 5.529 -14.219 -16.371 1.00 92.75 199 ASN A O 1
ATOM 1643 N N . GLU A 1 200 ? 7.149 -12.700 -16.691 1.00 92.88 200 GLU A N 1
ATOM 1644 C CA . GLU A 1 200 ? 7.158 -12.217 -15.307 1.00 92.88 200 GLU A CA 1
ATOM 1645 C C . GLU A 1 200 ? 5.984 -11.275 -15.007 1.00 92.88 200 GLU A C 1
ATOM 1647 O O . GLU A 1 200 ? 5.380 -11.390 -13.941 1.00 92.88 200 GLU A O 1
ATOM 1652 N N . LEU A 1 201 ? 5.571 -10.431 -15.957 1.00 91.00 201 LEU A N 1
ATOM 1653 C CA . LEU A 1 201 ? 4.390 -9.568 -15.816 1.00 91.00 201 LEU A CA 1
ATOM 1654 C C . LEU A 1 201 ? 3.099 -10.355 -15.572 1.00 91.00 201 LEU A C 1
ATOM 1656 O O . LEU A 1 201 ? 2.246 -9.907 -14.817 1.00 91.00 201 LEU A O 1
ATOM 1660 N N . LYS A 1 202 ? 2.977 -11.563 -16.132 1.00 88.75 202 LYS A N 1
ATOM 1661 C CA . LYS A 1 202 ? 1.834 -12.459 -15.874 1.00 88.75 202 LYS A CA 1
ATOM 1662 C C . LYS A 1 202 ? 1.787 -13.001 -14.444 1.00 88.75 202 LYS A C 1
ATOM 1664 O O . LYS A 1 202 ? 0.732 -13.444 -14.000 1.00 88.75 202 LYS A O 1
ATOM 1669 N N . LYS A 1 203 ? 2.926 -13.033 -13.746 1.00 89.00 203 LYS A N 1
ATOM 1670 C CA . LYS A 1 203 ? 3.048 -13.573 -12.382 1.00 89.00 203 LYS A CA 1
ATOM 1671 C C . LYS A 1 203 ? 2.954 -12.484 -11.317 1.00 89.00 203 LYS A C 1
ATOM 1673 O O . LYS A 1 203 ? 2.627 -12.788 -10.174 1.00 89.00 203 LYS A O 1
ATOM 1678 N N . LEU A 1 204 ? 3.295 -11.247 -11.671 1.00 86.75 204 LEU A N 1
ATOM 1679 C CA . LEU A 1 204 ? 3.368 -10.128 -10.740 1.00 86.75 204 LEU A CA 1
ATOM 1680 C C . LEU A 1 204 ? 2.052 -9.334 -10.730 1.00 86.75 204 LEU A C 1
ATOM 1682 O O . LEU A 1 204 ? 1.505 -9.050 -11.796 1.00 86.75 204 LEU A O 1
ATOM 1686 N N . PRO A 1 205 ? 1.563 -8.898 -9.555 1.00 85.19 205 PRO A N 1
ATOM 1687 C CA . PRO A 1 205 ? 0.419 -7.994 -9.453 1.00 85.19 205 PRO A CA 1
ATOM 1688 C C . PRO A 1 205 ? 0.842 -6.555 -9.806 1.00 85.19 205 PRO A C 1
ATOM 1690 O O . PRO A 1 205 ? 0.878 -5.677 -8.949 1.00 85.19 205 PRO A O 1
ATOM 1693 N N . ALA A 1 206 ? 1.247 -6.334 -11.060 1.00 82.75 206 ALA A N 1
ATOM 1694 C CA . ALA A 1 206 ? 1.814 -5.066 -11.528 1.00 82.75 206 ALA A CA 1
ATOM 1695 C C . ALA A 1 206 ? 0.832 -4.232 -12.366 1.00 82.75 206 ALA A C 1
ATOM 1697 O O . ALA A 1 206 ? 0.908 -3.008 -12.350 1.00 82.75 206 ALA A O 1
ATOM 1698 N N . LEU A 1 207 ? -0.093 -4.880 -13.083 1.00 87.31 207 LEU A N 1
ATOM 1699 C CA . LEU A 1 207 ? -1.055 -4.213 -13.961 1.00 87.31 207 LEU A CA 1
ATOM 1700 C C . LEU A 1 207 ? -2.488 -4.402 -13.424 1.00 87.31 207 LEU A C 1
ATOM 1702 O O . LEU A 1 207 ? -2.965 -5.541 -13.391 1.00 87.31 207 LEU A O 1
ATOM 1706 N N . PRO A 1 208 ? -3.175 -3.327 -12.989 1.00 84.88 208 PRO A N 1
ATOM 1707 C CA . PRO A 1 208 ? -4.575 -3.373 -12.584 1.00 84.88 208 PRO A CA 1
ATOM 1708 C C . PRO A 1 208 ? -5.497 -3.591 -13.794 1.00 84.88 208 PRO A C 1
ATOM 1710 O O . PRO A 1 208 ? -5.152 -3.295 -14.940 1.00 84.88 208 PRO A O 1
ATOM 1713 N N . THR A 1 209 ? -6.703 -4.102 -13.544 1.00 81.25 209 THR A N 1
ATOM 1714 C CA . THR A 1 209 ? -7.621 -4.542 -14.611 1.00 81.25 209 THR A CA 1
ATOM 1715 C C . THR A 1 209 ? -8.113 -3.398 -15.528 1.00 81.25 209 THR A C 1
ATOM 1717 O O . THR A 1 209 ? -8.198 -3.621 -16.737 1.00 81.25 209 THR A O 1
ATOM 1720 N N . PRO A 1 210 ? -8.433 -2.183 -15.036 1.00 74.88 210 PRO A N 1
ATOM 1721 C CA . PRO A 1 210 ? -8.854 -1.049 -15.860 1.00 74.88 210 PRO A CA 1
ATOM 1722 C C . PRO A 1 210 ? -7.782 -0.584 -16.838 1.00 74.88 210 PRO A C 1
ATOM 1724 O O . PRO A 1 210 ? -8.083 -0.415 -18.016 1.00 74.88 210 PRO A O 1
ATOM 1727 N N . ALA A 1 211 ? -6.524 -0.502 -16.395 1.00 72.69 211 ALA A N 1
ATOM 1728 C CA . ALA A 1 211 ? -5.399 -0.133 -17.255 1.00 72.69 211 ALA A CA 1
ATOM 1729 C C . ALA A 1 211 ? -5.184 -1.132 -18.407 1.00 72.69 211 ALA A C 1
ATOM 1731 O O . ALA A 1 211 ? -4.556 -0.811 -19.408 1.00 72.69 211 ALA A O 1
ATOM 1732 N N . LEU A 1 212 ? -5.714 -2.355 -18.305 1.00 78.44 212 LEU A N 1
ATOM 1733 C CA . LEU A 1 212 ? -5.730 -3.309 -19.417 1.00 78.44 212 LEU A CA 1
ATOM 1734 C C . LEU A 1 212 ? -6.933 -3.116 -20.351 1.00 78.44 212 LEU A C 1
ATOM 1736 O O . LEU A 1 212 ? -6.843 -3.442 -21.530 1.00 78.44 212 LEU A O 1
ATOM 1740 N N . LYS A 1 213 ? -8.062 -2.613 -19.836 1.00 78.44 213 LYS A N 1
ATOM 1741 C CA . LYS A 1 213 ? -9.312 -2.413 -20.590 1.00 78.44 213 LYS A CA 1
ATOM 1742 C C . LYS A 1 213 ? -9.323 -1.130 -21.415 1.00 78.44 213 LYS A C 1
ATOM 1744 O O . LYS A 1 213 ? -10.008 -1.082 -22.430 1.00 78.44 213 LYS A O 1
ATOM 1749 N N . GLU A 1 214 ? -8.606 -0.103 -20.973 1.00 79.56 214 GLU A N 1
ATOM 1750 C CA . GLU A 1 214 ? -8.524 1.189 -21.668 1.00 79.56 214 GLU A CA 1
ATOM 1751 C C . GLU A 1 214 ? -7.693 1.134 -22.957 1.00 79.56 214 GLU A C 1
ATOM 1753 O O . GLU A 1 214 ? -7.788 2.034 -23.791 1.00 79.56 214 GLU A O 1
ATOM 1758 N N . HIS A 1 215 ? -6.891 0.082 -23.137 1.00 84.50 215 HIS A N 1
ATOM 1759 C CA . HIS A 1 215 ? -5.906 -0.009 -24.211 1.00 84.50 215 HIS A CA 1
ATOM 1760 C C . HIS A 1 215 ? -6.233 -1.108 -25.227 1.00 84.50 215 HIS A C 1
ATOM 1762 O O . HIS A 1 215 ? -6.943 -2.063 -24.912 1.00 84.50 215 HIS A O 1
ATOM 1768 N N . PRO A 1 216 ? -5.696 -1.015 -26.460 1.00 78.62 216 PRO A N 1
ATOM 1769 C CA . PRO A 1 216 ? -6.103 -1.886 -27.564 1.00 78.62 216 PRO A CA 1
ATOM 1770 C C . PRO A 1 216 ? -5.807 -3.377 -27.349 1.00 78.62 216 PRO A C 1
ATOM 1772 O O . PRO A 1 216 ? -6.479 -4.228 -27.929 1.00 78.62 216 PRO A O 1
ATOM 1775 N N . SER A 1 217 ? -4.768 -3.712 -26.575 1.00 86.88 217 SER A N 1
ATOM 1776 C CA . SER A 1 217 ? -4.397 -5.099 -26.275 1.00 86.88 217 SER A CA 1
ATOM 1777 C C . SER A 1 217 ? -3.473 -5.200 -25.058 1.00 86.88 217 SER A C 1
ATOM 1779 O O . SER A 1 217 ? -2.734 -4.266 -24.755 1.00 86.88 217 SER A O 1
ATOM 1781 N N . LEU A 1 218 ? -3.433 -6.374 -24.418 1.00 87.25 218 LEU A N 1
ATOM 1782 C CA . LEU A 1 218 ? -2.456 -6.673 -23.361 1.00 87.25 218 LEU A CA 1
ATOM 1783 C C . LEU A 1 218 ? -1.009 -6.540 -23.863 1.00 87.25 218 LEU A C 1
ATOM 1785 O O . LEU A 1 218 ? -0.165 -6.016 -23.146 1.00 87.25 218 LEU A O 1
ATOM 1789 N N . ALA A 1 219 ? -0.739 -6.969 -25.100 1.00 88.94 219 ALA A N 1
ATOM 1790 C CA . ALA A 1 219 ? 0.589 -6.870 -25.703 1.00 88.94 219 ALA A CA 1
ATOM 1791 C C . ALA A 1 219 ? 1.062 -5.412 -25.801 1.00 88.94 219 ALA A C 1
ATOM 1793 O O . ALA A 1 219 ? 2.218 -5.127 -25.511 1.00 88.94 219 ALA A O 1
ATOM 1794 N N . TYR A 1 220 ? 0.153 -4.486 -26.128 1.00 91.12 220 TYR A N 1
ATOM 1795 C CA . TYR A 1 220 ? 0.454 -3.057 -26.118 1.00 91.12 220 TYR A CA 1
ATOM 1796 C C . TYR A 1 220 ? 0.872 -2.581 -24.719 1.00 91.12 220 TYR A C 1
ATOM 1798 O O . TYR A 1 220 ? 1.908 -1.937 -24.581 1.00 91.12 220 TYR A O 1
ATOM 1806 N N . CYS A 1 221 ? 0.119 -2.940 -23.673 1.00 92.19 221 CYS A N 1
ATOM 1807 C CA . CYS A 1 221 ? 0.473 -2.576 -22.298 1.00 92.19 221 CYS A CA 1
ATOM 1808 C C . CYS A 1 221 ? 1.833 -3.168 -21.890 1.00 92.19 221 CYS A C 1
ATOM 1810 O O . CYS A 1 221 ? 2.670 -2.464 -21.330 1.00 92.19 221 CYS A O 1
ATOM 1812 N N . GLU A 1 222 ? 2.083 -4.443 -22.205 1.00 93.56 222 GLU A N 1
ATOM 1813 C CA . GLU A 1 222 ? 3.369 -5.104 -21.948 1.00 93.56 222 GLU A CA 1
ATOM 1814 C C . GLU A 1 222 ? 4.532 -4.391 -22.659 1.00 93.56 222 GLU A C 1
ATOM 1816 O O . GLU A 1 222 ? 5.587 -4.191 -22.055 1.00 93.56 222 GLU A O 1
ATOM 1821 N N . ASP A 1 223 ? 4.344 -3.969 -23.911 1.00 94.69 223 ASP A N 1
ATOM 1822 C CA . ASP A 1 223 ? 5.361 -3.247 -24.680 1.00 94.69 223 ASP A CA 1
ATOM 1823 C C . ASP A 1 223 ? 5.676 -1.877 -24.060 1.00 94.69 223 ASP A C 1
ATOM 1825 O O . ASP A 1 223 ? 6.852 -1.533 -23.916 1.00 94.69 223 ASP A O 1
ATOM 1829 N N . ARG A 1 224 ? 4.659 -1.142 -23.584 1.00 95.75 224 ARG A N 1
ATOM 1830 C CA . ARG A 1 224 ? 4.850 0.121 -22.844 1.00 95.75 224 ARG A CA 1
ATOM 1831 C C . ARG A 1 224 ? 5.637 -0.079 -21.552 1.00 95.75 224 ARG A C 1
ATOM 1833 O O . ARG A 1 224 ? 6.555 0.688 -21.262 1.00 95.75 224 ARG A O 1
ATOM 1840 N N . VAL A 1 225 ? 5.341 -1.137 -20.795 1.00 96.25 225 VAL A N 1
ATOM 1841 C CA . VAL A 1 225 ? 6.110 -1.472 -19.586 1.00 96.25 225 VAL A CA 1
ATOM 1842 C C . VAL A 1 225 ? 7.564 -1.799 -19.936 1.00 96.25 225 VAL A C 1
ATOM 1844 O O . VAL A 1 225 ? 8.482 -1.327 -19.269 1.00 96.25 225 VAL A O 1
ATOM 1847 N N . ILE A 1 226 ? 7.799 -2.571 -21.001 1.00 96.50 226 ILE A N 1
ATOM 1848 C CA . ILE A 1 226 ? 9.147 -2.921 -21.469 1.00 96.50 226 ILE A CA 1
ATOM 1849 C C . ILE A 1 226 ? 9.946 -1.671 -21.871 1.00 96.50 226 ILE A C 1
ATOM 1851 O O . ILE A 1 226 ? 11.139 -1.588 -21.568 1.00 96.50 226 ILE A O 1
ATOM 1855 N N . GLU A 1 227 ? 9.319 -0.705 -22.547 1.00 96.81 227 GLU A N 1
ATOM 1856 C CA . GLU A 1 227 ? 9.952 0.566 -22.926 1.00 96.81 227 GLU A CA 1
ATOM 1857 C C . GLU A 1 227 ? 10.461 1.346 -21.711 1.00 96.81 227 GLU A C 1
ATOM 1859 O O . GLU A 1 227 ? 11.577 1.869 -21.743 1.00 96.81 227 GLU A O 1
ATOM 1864 N N . HIS A 1 228 ? 9.675 1.403 -20.633 1.00 97.38 228 HIS A N 1
ATOM 1865 C CA . HIS A 1 228 ? 10.098 2.027 -19.379 1.00 97.38 228 HIS A CA 1
ATOM 1866 C C . HIS A 1 228 ? 11.153 1.195 -18.654 1.00 97.38 228 HIS A C 1
ATOM 1868 O O . HIS A 1 228 ? 12.180 1.733 -18.250 1.00 97.38 228 HIS A O 1
ATOM 1874 N N . TYR A 1 229 ? 10.972 -0.123 -18.575 1.00 97.25 229 TYR A N 1
ATOM 1875 C CA . TYR A 1 229 ? 11.874 -1.018 -17.850 1.00 97.25 229 TYR A CA 1
ATOM 1876 C C . TYR A 1 229 ? 13.303 -1.012 -18.411 1.00 97.25 229 TYR A C 1
ATOM 1878 O O . TYR A 1 229 ? 14.270 -0.995 -17.652 1.00 97.25 229 TYR A O 1
ATOM 1886 N N . LYS A 1 230 ? 13.467 -0.896 -19.735 1.00 96.62 230 LYS A N 1
ATOM 1887 C CA . LYS A 1 230 ? 14.789 -0.744 -20.373 1.00 96.62 230 LYS A CA 1
ATOM 1888 C C . LYS A 1 230 ? 15.563 0.492 -19.902 1.00 96.62 230 LYS A C 1
ATOM 1890 O O . LYS A 1 230 ? 16.791 0.465 -19.908 1.00 96.62 230 LYS A O 1
ATOM 1895 N N . LYS A 1 231 ? 14.872 1.562 -19.491 1.00 96.88 231 LYS A N 1
ATOM 1896 C CA . LYS A 1 231 ? 15.492 2.803 -18.990 1.00 96.88 231 LYS A CA 1
ATOM 1897 C C . LYS A 1 231 ? 15.997 2.668 -17.550 1.00 96.88 231 LYS A C 1
ATOM 1899 O O . LYS A 1 231 ? 16.760 3.518 -17.103 1.00 96.88 231 LYS A O 1
ATOM 1904 N N . LEU A 1 232 ? 15.578 1.625 -16.829 1.00 96.88 232 LEU A N 1
ATOM 1905 C CA . LEU A 1 232 ? 15.916 1.404 -15.420 1.00 96.88 232 LEU A CA 1
ATOM 1906 C C . LEU A 1 232 ? 17.201 0.586 -15.222 1.00 96.88 232 LEU A C 1
ATOM 1908 O O . LEU A 1 232 ? 17.601 0.357 -14.084 1.00 96.88 232 LEU A O 1
ATOM 1912 N N . ASN A 1 233 ? 17.857 0.169 -16.308 1.00 95.25 233 ASN A N 1
ATOM 1913 C CA . ASN A 1 233 ? 19.058 -0.660 -16.257 1.00 95.25 233 ASN A CA 1
ATOM 1914 C C . ASN A 1 233 ? 20.171 0.000 -15.419 1.00 95.25 233 ASN A C 1
ATOM 1916 O O . ASN A 1 233 ? 20.516 1.165 -15.630 1.00 95.25 233 ASN A O 1
ATOM 1920 N N . GLY A 1 234 ? 20.718 -0.747 -14.462 1.00 94.88 234 GLY A N 1
ATOM 1921 C CA . GLY A 1 234 ? 21.717 -0.293 -13.501 1.00 94.88 234 GLY A CA 1
ATOM 1922 C C . GLY A 1 234 ? 21.137 0.313 -12.220 1.00 94.88 234 GLY A C 1
ATOM 1923 O O . GLY A 1 234 ? 21.900 0.650 -11.312 1.00 94.88 234 GLY A O 1
ATOM 1924 N N . GLN A 1 235 ? 19.811 0.453 -12.095 1.00 97.12 235 GLN A N 1
ATOM 1925 C CA . GLN A 1 235 ? 19.198 0.881 -10.838 1.00 97.12 235 GLN A CA 1
ATOM 1926 C C . GLN A 1 235 ? 19.171 -0.259 -9.819 1.00 97.12 235 GLN A C 1
ATOM 1928 O O . GLN A 1 235 ? 18.782 -1.389 -10.109 1.00 97.12 235 GLN A O 1
ATOM 1933 N N . THR A 1 236 ? 19.527 0.050 -8.574 1.00 97.19 236 THR A N 1
ATOM 1934 C CA . THR A 1 236 ? 19.416 -0.917 -7.477 1.00 97.19 236 THR A CA 1
ATOM 1935 C C . THR A 1 236 ? 17.955 -1.118 -7.067 1.00 97.19 236 THR A C 1
ATOM 1937 O O . THR A 1 236 ? 17.111 -0.247 -7.280 1.00 97.19 236 THR A O 1
ATOM 1940 N N . ARG A 1 237 ? 17.664 -2.237 -6.388 1.00 96.81 237 ARG A N 1
ATOM 1941 C CA . ARG A 1 237 ? 16.345 -2.512 -5.788 1.00 96.81 237 ARG A CA 1
ATOM 1942 C C . ARG A 1 237 ? 15.846 -1.343 -4.928 1.00 96.81 237 ARG A C 1
ATOM 1944 O O . ARG A 1 237 ? 14.706 -0.916 -5.066 1.00 96.81 237 ARG A O 1
ATOM 1951 N N . GLY A 1 238 ? 16.718 -0.794 -4.079 1.00 96.06 238 GLY A N 1
ATOM 1952 C CA . GLY A 1 238 ? 16.388 0.354 -3.232 1.00 96.06 238 GLY A CA 1
ATOM 1953 C C . GLY A 1 238 ? 16.064 1.612 -4.039 1.00 96.06 238 GLY A C 1
ATOM 1954 O O . GLY A 1 238 ? 15.090 2.294 -3.736 1.00 96.06 238 GLY A O 1
ATOM 1955 N N . GLN A 1 239 ? 16.819 1.887 -5.108 1.00 96.44 239 GLN A N 1
ATOM 1956 C CA . GLN A 1 239 ? 16.545 3.031 -5.980 1.00 96.44 239 GLN A CA 1
ATOM 1957 C C . GLN A 1 239 ? 15.206 2.878 -6.713 1.00 96.44 239 GLN A C 1
ATOM 1959 O O . GLN A 1 239 ? 14.455 3.846 -6.806 1.00 96.44 239 GLN A O 1
ATOM 1964 N N . ALA A 1 240 ? 14.881 1.669 -7.183 1.00 97.56 240 ALA A N 1
ATOM 1965 C CA . ALA A 1 240 ? 13.596 1.383 -7.815 1.00 97.56 240 ALA A CA 1
ATOM 1966 C C . ALA A 1 240 ? 12.422 1.635 -6.854 1.00 97.56 240 ALA A C 1
ATOM 1968 O O . ALA A 1 240 ? 11.448 2.276 -7.239 1.00 97.56 240 ALA A O 1
ATOM 1969 N N . ILE A 1 241 ? 12.546 1.210 -5.591 1.00 97.44 241 ILE A N 1
ATOM 1970 C CA . ILE A 1 241 ? 11.548 1.460 -4.539 1.00 97.44 241 ILE A CA 1
ATOM 1971 C C . ILE A 1 241 ? 11.368 2.962 -4.279 1.00 97.44 241 ILE A C 1
ATOM 1973 O O . ILE A 1 241 ? 10.240 3.451 -4.241 1.00 97.44 241 ILE A O 1
ATOM 1977 N N . VAL A 1 242 ? 12.466 3.708 -4.125 1.00 96.56 242 VAL A N 1
ATOM 1978 C CA . VAL A 1 242 ? 12.411 5.155 -3.859 1.00 96.56 242 VAL A CA 1
ATOM 1979 C C . VAL A 1 242 ? 11.795 5.914 -5.036 1.00 96.56 242 VAL A C 1
ATOM 1981 O O . VAL A 1 242 ? 10.944 6.780 -4.833 1.00 96.56 242 VAL A O 1
ATOM 1984 N N . ASN A 1 243 ? 12.176 5.568 -6.266 1.00 97.31 243 ASN A N 1
ATOM 1985 C CA . ASN A 1 243 ? 11.631 6.189 -7.471 1.00 97.31 243 ASN A CA 1
ATOM 1986 C C . ASN A 1 243 ? 10.137 5.874 -7.640 1.00 97.31 243 ASN A C 1
ATOM 1988 O O . ASN A 1 243 ? 9.350 6.782 -7.900 1.00 97.31 243 ASN A O 1
ATOM 1992 N N . TYR A 1 244 ? 9.734 4.619 -7.406 1.00 97.75 244 TYR A N 1
ATOM 1993 C CA . TYR A 1 244 ? 8.327 4.217 -7.393 1.00 97.75 244 TYR A CA 1
ATOM 1994 C C . TYR A 1 244 ? 7.523 5.070 -6.411 1.00 97.75 244 TYR A C 1
ATOM 1996 O O . TYR A 1 244 ? 6.502 5.653 -6.771 1.00 97.75 244 TYR A O 1
ATOM 2004 N N . MET A 1 245 ? 7.998 5.181 -5.168 1.00 96.94 245 MET A N 1
ATOM 2005 C CA . MET A 1 245 ? 7.301 5.949 -4.140 1.00 96.94 245 MET A CA 1
ATOM 2006 C C . MET A 1 245 ? 7.257 7.441 -4.457 1.00 96.94 245 MET A C 1
ATOM 2008 O O . MET A 1 245 ? 6.224 8.055 -4.232 1.00 96.94 245 MET A O 1
ATOM 2012 N N . SER A 1 246 ? 8.307 8.004 -5.057 1.00 96.25 246 SER A N 1
ATOM 2013 C CA . SER A 1 246 ? 8.329 9.416 -5.467 1.00 96.25 246 SER A CA 1
ATOM 2014 C C . SER A 1 246 ? 7.198 9.750 -6.450 1.00 96.25 246 SER A C 1
ATOM 2016 O O . SER A 1 246 ? 6.577 10.807 -6.352 1.00 96.25 246 SER A O 1
ATOM 2018 N N . ILE A 1 247 ? 6.889 8.830 -7.372 1.00 96.38 247 ILE A N 1
ATOM 2019 C CA . ILE A 1 247 ? 5.752 8.967 -8.290 1.00 96.38 247 ILE A CA 1
ATOM 2020 C C . ILE A 1 247 ? 4.437 8.836 -7.519 1.00 96.38 247 ILE A C 1
ATOM 2022 O O . ILE A 1 247 ? 3.565 9.695 -7.643 1.00 96.38 247 ILE A O 1
ATOM 2026 N N . VAL A 1 248 ? 4.289 7.797 -6.692 1.00 95.56 248 VAL A N 1
ATOM 2027 C CA . VAL A 1 248 ? 3.037 7.538 -5.962 1.00 95.56 248 VAL A CA 1
ATOM 2028 C C . VAL A 1 248 ? 2.689 8.656 -4.977 1.00 95.56 248 VAL A C 1
ATOM 2030 O O . VAL A 1 248 ? 1.527 9.037 -4.878 1.00 95.56 248 VAL A O 1
ATOM 2033 N N . GLU A 1 249 ? 3.674 9.230 -4.291 1.00 93.69 249 GLU A N 1
ATOM 2034 C CA . GLU A 1 249 ? 3.496 10.354 -3.362 1.00 93.69 249 GLU A CA 1
ATOM 2035 C C . GLU A 1 249 ? 2.977 11.622 -4.046 1.00 93.69 249 GLU A C 1
ATOM 2037 O O . GLU A 1 249 ? 2.289 12.437 -3.422 1.00 93.69 249 GLU A O 1
ATOM 2042 N N . SER A 1 250 ? 3.273 11.778 -5.340 1.00 92.62 250 SER A N 1
ATOM 2043 C CA . SER A 1 250 ? 2.780 12.895 -6.146 1.00 92.62 250 SER A CA 1
ATOM 2044 C C . SER A 1 250 ? 1.309 12.743 -6.553 1.00 92.62 250 SER A C 1
ATOM 2046 O O . SER A 1 250 ? 0.677 13.733 -6.932 1.00 92.62 250 SER A O 1
ATOM 2048 N N . LEU A 1 251 ? 0.737 11.536 -6.440 1.00 92.31 251 LEU A N 1
ATOM 2049 C CA . LEU A 1 251 ? -0.646 11.275 -6.830 1.00 92.31 251 LEU A CA 1
ATOM 2050 C C . LEU A 1 251 ? -1.633 11.947 -5.859 1.00 92.31 251 LEU A C 1
ATOM 2052 O O . LEU A 1 251 ? -1.470 11.877 -4.637 1.00 92.31 251 LEU A O 1
ATOM 2056 N N . PRO A 1 252 ? -2.710 12.569 -6.369 1.00 88.56 252 PRO A N 1
ATOM 2057 C CA . PRO A 1 252 ? -3.643 13.342 -5.549 1.00 88.56 252 PRO A CA 1
ATOM 2058 C C . PRO A 1 252 ? -4.442 12.485 -4.561 1.00 88.56 252 PRO A C 1
ATOM 2060 O O . PRO A 1 252 ? -4.807 12.972 -3.493 1.00 88.56 252 PRO A O 1
ATOM 2063 N N . THR A 1 253 ? -4.698 11.218 -4.892 1.00 90.31 253 THR A N 1
ATOM 2064 C CA . THR A 1 253 ? -5.477 10.294 -4.055 1.00 90.31 253 THR A CA 1
ATOM 2065 C C . THR A 1 253 ? -4.605 9.488 -3.084 1.00 90.31 253 THR A C 1
ATOM 2067 O O . THR A 1 253 ? -5.122 8.671 -2.322 1.00 90.31 253 THR A O 1
ATOM 2070 N N . TYR A 1 254 ? -3.278 9.671 -3.101 1.00 91.56 254 TYR A N 1
ATOM 2071 C CA . TYR A 1 254 ? -2.375 8.955 -2.201 1.00 91.56 254 TYR A CA 1
ATOM 2072 C C . TYR A 1 254 ? -2.552 9.416 -0.750 1.00 91.56 254 TYR A C 1
ATOM 2074 O O . TYR A 1 254 ? -2.532 10.608 -0.442 1.00 91.56 254 TYR A O 1
ATOM 2082 N N . GLY A 1 255 ? -2.726 8.451 0.159 1.00 86.88 255 GLY A N 1
ATOM 2083 C CA . GLY A 1 255 ? -2.912 8.724 1.585 1.00 86.88 255 GLY A CA 1
ATOM 2084 C C . GLY A 1 255 ? -4.195 9.497 1.909 1.00 86.88 255 GLY A C 1
ATOM 2085 O O . GLY A 1 255 ? -4.238 10.195 2.924 1.00 86.88 255 GLY A O 1
ATOM 2086 N N . VAL A 1 256 ? -5.214 9.419 1.044 1.00 87.12 256 VAL A N 1
ATOM 2087 C CA . VAL A 1 256 ? -6.542 10.001 1.275 1.00 87.12 256 VAL A CA 1
ATOM 2088 C C . VAL A 1 256 ? -7.523 8.894 1.652 1.00 87.12 256 VAL A C 1
ATOM 2090 O O . VAL A 1 256 ? -7.753 7.952 0.897 1.00 87.12 256 VAL A O 1
ATOM 2093 N N . HIS A 1 257 ? -8.141 9.023 2.822 1.00 83.94 257 HIS A N 1
ATOM 2094 C CA . HIS A 1 257 ? -9.230 8.153 3.253 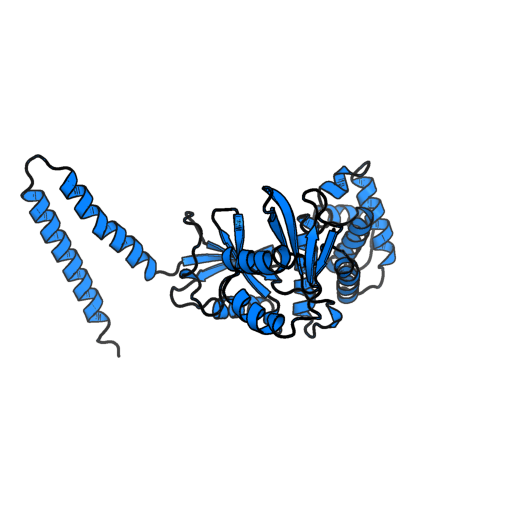1.00 83.94 257 HIS A CA 1
ATOM 2095 C C . HIS A 1 257 ? -10.572 8.799 2.920 1.00 83.94 257 HIS A C 1
ATOM 2097 O O . HIS A 1 257 ? -10.896 9.858 3.460 1.00 83.94 257 HIS A O 1
ATOM 2103 N N . TYR A 1 258 ? -11.346 8.160 2.043 1.00 84.06 258 TYR A N 1
ATOM 2104 C CA . TYR A 1 258 ? -12.627 8.675 1.563 1.00 84.06 258 TYR A CA 1
ATOM 2105 C C . TYR A 1 258 ? -13.808 8.147 2.380 1.00 84.06 258 TYR A C 1
ATOM 2107 O O . TYR A 1 258 ? -13.963 6.940 2.559 1.00 84.06 258 TYR A O 1
ATOM 2115 N N . TYR A 1 259 ? -14.692 9.056 2.784 1.00 83.56 259 TYR A N 1
ATOM 2116 C CA . TYR A 1 259 ? -15.936 8.766 3.492 1.00 83.56 259 TYR A CA 1
ATOM 2117 C C . TYR A 1 259 ? -17.121 9.324 2.709 1.00 83.56 259 TYR A C 1
ATOM 2119 O O . TYR A 1 259 ? -17.116 10.489 2.309 1.00 83.56 259 TYR A O 1
ATOM 2127 N N . ALA A 1 260 ? -18.139 8.495 2.484 1.00 82.25 260 ALA A N 1
ATOM 2128 C CA . ALA A 1 260 ? -19.378 8.944 1.864 1.00 82.25 260 ALA A CA 1
ATOM 2129 C C . ALA A 1 260 ? -20.207 9.701 2.907 1.00 82.25 260 ALA A C 1
ATOM 2131 O O . ALA A 1 260 ? -20.569 9.142 3.941 1.00 82.25 260 ALA A O 1
ATOM 2132 N N . VAL A 1 261 ? -20.513 10.965 2.633 1.00 83.44 261 VAL A N 1
ATOM 2133 C CA . VAL A 1 261 ? -21.291 11.835 3.524 1.00 83.44 261 VAL A CA 1
ATOM 2134 C C . VAL A 1 261 ? -22.460 12.449 2.760 1.00 83.44 261 VAL A C 1
ATOM 2136 O O . VAL A 1 261 ? -22.483 12.445 1.530 1.00 83.44 261 VAL A O 1
ATOM 2139 N N . LYS A 1 262 ? -23.459 12.963 3.476 1.00 84.31 262 LYS A N 1
ATOM 2140 C CA . LYS A 1 262 ? -24.572 13.718 2.888 1.00 84.31 262 LYS A CA 1
ATOM 2141 C C . LYS A 1 262 ? -24.664 15.080 3.560 1.00 84.31 262 LYS A C 1
ATOM 2143 O O . LYS A 1 262 ? -24.498 15.169 4.772 1.00 84.31 262 LYS A O 1
ATOM 2148 N N . ASP A 1 263 ? -24.925 16.117 2.774 1.00 81.19 263 ASP A N 1
ATOM 2149 C CA . ASP A 1 263 ? -25.194 17.464 3.293 1.00 81.19 263 ASP A CA 1
ATOM 2150 C C . ASP A 1 263 ? -26.610 17.549 3.908 1.00 81.19 263 ASP A C 1
ATOM 2152 O O . ASP A 1 263 ? -27.424 16.637 3.748 1.00 81.19 263 ASP A O 1
ATOM 2156 N N . LYS A 1 264 ? -26.939 18.665 4.571 1.00 82.56 264 LYS A N 1
ATOM 2157 C CA . LYS A 1 264 ? -28.261 19.008 5.122 1.00 82.56 264 LYS A CA 1
ATOM 2158 C C . LYS A 1 264 ? -29.386 18.863 4.090 1.00 82.56 264 LYS A C 1
ATOM 21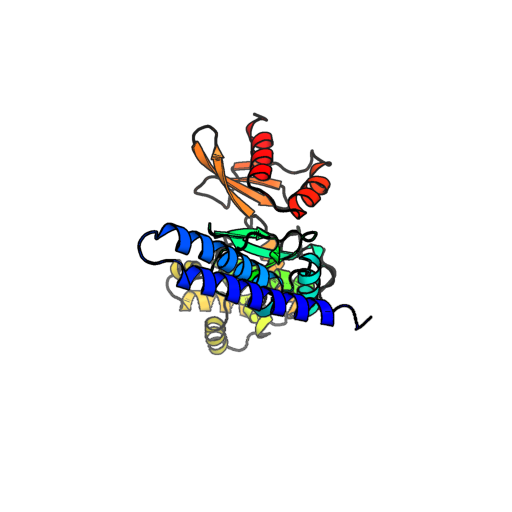60 O O . LYS A 1 264 ? -30.505 18.514 4.448 1.00 82.56 264 LYS A O 1
ATOM 2165 N N . GLN A 1 265 ? -29.088 19.087 2.809 1.00 85.00 265 GLN A N 1
ATOM 2166 C CA . GLN A 1 265 ? -30.031 18.917 1.695 1.00 85.00 265 GLN A CA 1
ATOM 2167 C C . GLN A 1 265 ? -30.14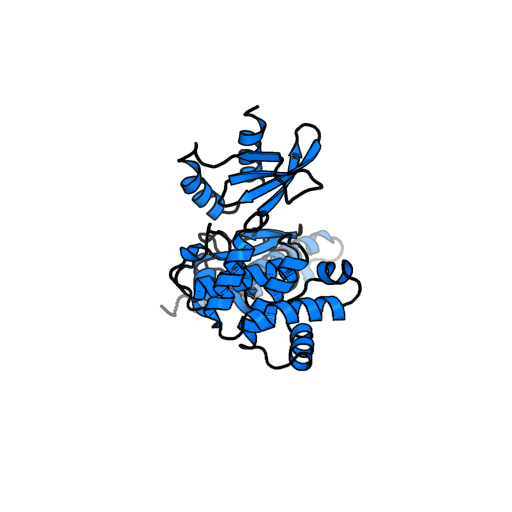1 17.463 1.190 1.00 85.00 265 GLN A C 1
ATOM 2169 O O . GLN A 1 265 ? -30.866 17.190 0.238 1.00 85.00 265 GLN A O 1
ATOM 2174 N N . GLY A 1 266 ? -29.409 16.517 1.786 1.00 83.50 266 GLY A N 1
ATOM 2175 C CA . GLY A 1 266 ? -29.378 15.106 1.389 1.00 83.50 266 GLY A CA 1
ATOM 2176 C C . GLY A 1 266 ? -28.481 14.789 0.186 1.00 83.50 266 GLY A C 1
ATOM 2177 O O . GLY A 1 266 ? -28.407 13.628 -0.220 1.00 83.50 266 GLY A O 1
ATOM 2178 N N . ILE A 1 267 ? -27.785 15.787 -0.368 1.00 85.75 267 ILE A N 1
ATOM 2179 C CA . ILE A 1 267 ? -26.870 15.628 -1.507 1.00 85.75 267 ILE A CA 1
ATOM 2180 C C . ILE A 1 267 ? -25.638 14.828 -1.058 1.00 85.75 267 ILE A C 1
ATOM 2182 O O . ILE A 1 267 ? -25.038 15.189 -0.041 1.00 85.75 267 ILE A O 1
ATOM 2186 N N . PRO A 1 268 ? -25.254 13.753 -1.772 1.00 89.06 268 PRO A N 1
ATOM 2187 C CA . PRO A 1 268 ? -24.089 12.953 -1.422 1.00 89.06 268 PRO A CA 1
ATOM 2188 C C . PRO A 1 268 ? -22.781 13.649 -1.822 1.00 89.06 268 PRO A C 1
ATOM 2190 O O . PRO A 1 268 ? -22.672 14.223 -2.904 1.00 89.06 268 PRO A O 1
ATOM 2193 N N . TRP A 1 269 ? -21.774 13.536 -0.962 1.00 87.56 269 TRP A N 1
ATOM 2194 C CA . TRP A 1 269 ? -20.424 14.067 -1.140 1.00 87.56 269 TRP A CA 1
ATOM 2195 C C . TRP A 1 269 ? -19.390 13.037 -0.685 1.00 87.56 269 TRP A C 1
ATOM 2197 O O . TRP A 1 269 ? -19.690 12.146 0.114 1.00 87.56 269 TRP A O 1
ATOM 2207 N N . TRP A 1 270 ? -18.155 13.190 -1.154 1.00 87.50 270 TRP A N 1
ATOM 2208 C CA . TRP A 1 270 ? -17.007 12.476 -0.603 1.00 87.50 270 TRP A CA 1
ATOM 2209 C C . TRP A 1 270 ? -16.208 13.413 0.303 1.00 87.50 270 TRP A C 1
ATOM 2211 O O . TRP A 1 270 ? -15.850 14.524 -0.089 1.00 87.50 270 TRP A O 1
ATOM 2221 N N . LEU A 1 271 ? -15.917 12.958 1.518 1.00 86.94 271 LEU A N 1
ATOM 2222 C CA . LEU A 1 271 ? -15.001 13.620 2.439 1.00 86.94 271 LEU A CA 1
ATOM 2223 C C . LEU A 1 271 ? -13.682 12.845 2.449 1.00 86.94 271 LEU A C 1
ATOM 2225 O O . LEU A 1 271 ? -13.666 11.674 2.818 1.00 86.94 271 LEU A O 1
ATOM 2229 N N . GLY A 1 272 ? -12.592 13.479 2.031 1.00 87.75 272 GLY A N 1
ATOM 2230 C CA . GLY A 1 272 ? -11.250 12.914 2.098 1.00 87.75 272 GLY A CA 1
ATOM 2231 C C . GLY A 1 272 ? -10.493 13.431 3.310 1.00 87.75 272 GLY A C 1
ATOM 2232 O O . GLY A 1 272 ? -10.419 14.639 3.535 1.00 87.75 272 GLY A O 1
ATOM 2233 N N . LEU A 1 273 ? -9.909 12.518 4.077 1.00 84.62 273 LEU A N 1
ATOM 2234 C CA . LEU A 1 273 ? -9.018 12.828 5.192 1.00 84.62 273 LEU A CA 1
ATOM 2235 C C . LEU A 1 273 ? -7.596 12.408 4.827 1.00 84.62 273 LEU A C 1
ATOM 2237 O O . LEU A 1 273 ? -7.375 11.263 4.438 1.00 84.62 273 LEU A O 1
ATOM 2241 N N . SER A 1 274 ? -6.637 13.319 4.962 1.00 84.12 274 SER A N 1
ATOM 2242 C CA . SER A 1 274 ? -5.219 13.053 4.710 1.00 84.12 274 SER A CA 1
ATOM 2243 C C . SER A 1 274 ? -4.340 13.879 5.649 1.00 84.12 274 SER A C 1
ATOM 2245 O O . SER A 1 274 ? -4.807 14.824 6.284 1.00 84.12 274 SER A O 1
ATOM 2247 N N . TYR A 1 275 ? -3.041 13.577 5.699 1.00 80.25 275 TYR A N 1
ATOM 2248 C CA . TYR A 1 275 ? -2.055 14.381 6.429 1.00 80.25 275 TYR A CA 1
ATOM 2249 C C . TYR A 1 275 ? -2.013 15.844 5.944 1.00 80.25 275 TYR A C 1
ATOM 2251 O O . TYR A 1 275 ? -1.683 16.743 6.714 1.00 80.25 275 TYR A O 1
ATOM 2259 N N . LYS A 1 276 ? -2.402 16.095 4.685 1.00 82.00 276 LYS A N 1
ATOM 2260 C CA . LYS A 1 276 ? -2.480 17.438 4.087 1.00 82.00 276 LYS A CA 1
ATOM 2261 C C . LYS A 1 276 ? -3.656 18.273 4.612 1.00 82.00 276 LYS A C 1
ATOM 2263 O O . LYS A 1 276 ? -3.605 19.499 4.543 1.00 82.00 276 LYS A O 1
ATOM 2268 N N . GLY A 1 277 ? -4.730 17.651 5.099 1.00 82.81 277 GLY A N 1
ATOM 2269 C CA . GLY A 1 277 ? -5.965 18.370 5.400 1.00 82.81 277 GLY A CA 1
ATOM 2270 C C . GLY A 1 277 ? -7.229 17.535 5.262 1.00 82.81 277 GLY A C 1
ATOM 2271 O O . GLY A 1 277 ? -7.201 16.313 5.102 1.00 82.81 277 GLY A O 1
ATOM 2272 N N . ILE A 1 278 ? -8.346 18.256 5.281 1.00 85.06 278 ILE A N 1
ATOM 2273 C CA . ILE A 1 278 ? -9.674 17.726 4.998 1.00 85.06 278 ILE A CA 1
ATOM 2274 C C . ILE A 1 278 ? -10.139 18.280 3.658 1.00 85.06 278 ILE A C 1
ATOM 2276 O O . ILE A 1 278 ? -10.035 19.480 3.390 1.00 85.06 278 ILE A O 1
ATOM 2280 N N . PHE A 1 279 ? -10.657 17.393 2.823 1.00 88.31 279 PHE A N 1
ATOM 2281 C CA . PHE A 1 279 ? -10.992 17.660 1.436 1.00 88.31 279 PHE A CA 1
ATOM 2282 C C . PHE A 1 279 ? -12.448 17.291 1.180 1.00 88.31 279 PHE A C 1
ATOM 2284 O O . PHE A 1 279 ? -12.897 16.216 1.569 1.00 88.31 279 PHE A O 1
ATOM 2291 N N . GLN A 1 280 ? -13.183 18.165 0.503 1.00 89.12 280 GLN A N 1
ATOM 2292 C CA . GLN A 1 280 ? -14.529 17.870 0.022 1.00 89.12 280 GLN A CA 1
ATOM 2293 C C . GLN A 1 280 ? -14.483 17.634 -1.483 1.00 89.12 280 GLN A C 1
ATOM 2295 O O . GLN A 1 280 ? -13.952 18.463 -2.220 1.00 89.12 280 GLN A O 1
ATOM 2300 N N . TYR A 1 281 ? -15.085 16.541 -1.929 1.00 90.38 281 TYR A N 1
ATOM 2301 C CA . TYR A 1 281 ? -15.097 16.072 -3.310 1.00 90.38 281 TYR A CA 1
ATOM 2302 C C . TYR A 1 281 ? -16.530 15.843 -3.782 1.00 90.38 281 TYR A C 1
ATOM 2304 O O . TYR A 1 281 ? -17.400 15.459 -2.991 1.00 90.38 281 TYR A O 1
ATOM 2312 N N . ASP A 1 282 ? -16.768 16.036 -5.078 1.00 90.00 282 ASP A N 1
ATOM 2313 C CA . ASP A 1 282 ? -18.023 15.619 -5.699 1.00 90.00 282 ASP A CA 1
ATOM 2314 C C . ASP A 1 282 ? -18.197 14.109 -5.600 1.00 90.00 282 ASP A C 1
ATOM 2316 O O . ASP A 1 282 ? -17.232 13.354 -5.659 1.00 90.00 282 ASP A O 1
ATOM 2320 N N . TYR A 1 283 ? -19.444 13.639 -5.544 1.00 87.50 283 TYR A N 1
ATOM 2321 C CA . TYR A 1 283 ? -19.707 12.199 -5.480 1.00 87.50 283 TYR A CA 1
ATOM 2322 C C . TYR A 1 283 ? -19.161 11.411 -6.690 1.00 87.50 283 TYR A C 1
ATOM 2324 O O . TYR A 1 283 ? -18.873 10.220 -6.568 1.00 87.50 283 TYR A O 1
ATOM 2332 N N . HIS A 1 284 ? -18.994 12.090 -7.832 1.00 88.19 284 HIS A N 1
ATOM 2333 C CA . HIS A 1 284 ? -18.536 11.523 -9.105 1.00 88.19 284 HIS A CA 1
ATOM 2334 C C . HIS A 1 284 ? -17.047 11.784 -9.409 1.00 88.19 284 HIS A C 1
ATOM 2336 O O . HIS A 1 284 ? -16.563 11.280 -10.415 1.00 88.19 284 HIS A O 1
ATOM 2342 N N . ASP A 1 285 ? -16.331 12.561 -8.586 1.00 87.56 285 ASP A N 1
ATOM 2343 C CA . ASP A 1 285 ? -14.912 12.896 -8.800 1.00 87.56 285 ASP A CA 1
ATOM 2344 C C . ASP A 1 285 ? -14.170 12.889 -7.458 1.00 87.56 285 ASP A C 1
ATOM 2346 O O . ASP A 1 285 ? -14.342 13.790 -6.638 1.00 87.56 285 ASP A O 1
ATOM 2350 N N . LYS A 1 286 ? -13.343 11.860 -7.237 1.00 85.88 286 LYS A N 1
ATOM 2351 C CA . LYS A 1 286 ? -12.507 11.699 -6.035 1.00 85.88 286 LYS A CA 1
ATOM 2352 C C . LYS A 1 286 ? -11.089 12.246 -6.204 1.00 85.88 286 LYS A C 1
ATOM 2354 O O . LYS A 1 286 ? -10.320 12.241 -5.241 1.00 85.88 286 LYS A O 1
ATOM 2359 N N . VAL A 1 287 ? -10.736 12.723 -7.394 1.00 86.50 287 VAL A N 1
ATOM 2360 C CA . VAL A 1 287 ? -9.392 13.205 -7.725 1.00 86.50 287 VAL A CA 1
ATOM 2361 C C . VAL A 1 287 ? -9.272 14.680 -7.385 1.00 86.50 287 VAL A C 1
ATOM 2363 O O . VAL A 1 287 ? -8.305 15.097 -6.744 1.00 86.50 287 VAL A O 1
ATOM 2366 N N . LYS A 1 288 ? -10.259 15.485 -7.793 1.00 87.75 288 LYS A N 1
ATOM 2367 C CA . LYS A 1 288 ? -10.197 16.945 -7.667 1.00 87.75 288 LYS A CA 1
ATOM 2368 C C . LYS A 1 288 ? -11.066 17.437 -6.509 1.00 87.75 288 LYS A C 1
ATOM 2370 O O . LYS A 1 288 ? -12.293 17.392 -6.596 1.00 87.75 288 LYS A O 1
ATOM 2375 N N . PRO A 1 289 ? -10.463 17.946 -5.419 1.00 88.06 289 PRO A N 1
ATOM 2376 C CA . PRO A 1 289 ? -11.241 18.489 -4.317 1.00 88.06 289 PRO A CA 1
ATOM 2377 C C . PRO A 1 289 ? -11.890 19.817 -4.722 1.00 88.06 289 PRO A C 1
ATOM 2379 O O . PRO A 1 289 ? -11.252 20.684 -5.317 1.00 88.06 289 PRO A O 1
ATOM 2382 N N . ARG A 1 290 ? -13.153 20.008 -4.335 1.00 86.00 290 ARG A N 1
ATOM 2383 C CA . ARG A 1 290 ? -13.866 21.288 -4.447 1.00 86.00 290 ARG A CA 1
ATOM 2384 C C . ARG A 1 290 ? -13.459 22.281 -3.374 1.00 86.00 290 ARG A C 1
ATOM 2386 O O . ARG A 1 290 ? -13.338 23.473 -3.642 1.00 86.00 290 ARG A O 1
ATOM 2393 N N . LYS A 1 291 ? -13.310 21.795 -2.144 1.00 83.12 291 LYS A N 1
ATOM 2394 C CA . LYS A 1 291 ? -12.961 22.606 -0.977 1.00 83.12 291 LYS A CA 1
ATOM 2395 C C . LYS A 1 291 ? -11.839 21.918 -0.223 1.00 83.12 291 LYS A C 1
ATOM 2397 O O . LYS A 1 291 ? -11.862 20.701 -0.045 1.00 83.12 291 LYS A O 1
ATOM 2402 N N . VAL A 1 292 ? -10.871 22.714 0.216 1.00 84.19 292 VAL A N 1
ATOM 2403 C CA . VAL A 1 292 ? -9.710 22.250 0.971 1.00 84.19 292 VAL A CA 1
ATOM 2404 C C . VAL A 1 292 ? -9.636 23.029 2.273 1.00 84.19 292 VAL A C 1
ATOM 2406 O O . VAL A 1 292 ? -9.615 24.259 2.272 1.00 84.19 292 VAL A O 1
ATOM 2409 N N . SER A 1 293 ? -9.585 22.307 3.385 1.00 80.19 293 SER A N 1
ATOM 2410 C CA . SER A 1 293 ? -9.375 22.858 4.718 1.00 80.19 293 SER A CA 1
ATOM 2411 C C . SER A 1 293 ? -8.050 22.330 5.256 1.00 80.19 293 SER A C 1
ATOM 2413 O O . SER A 1 293 ? -7.942 21.177 5.671 1.00 80.19 293 SER A O 1
ATOM 2415 N N . VAL A 1 294 ? -7.023 23.181 5.209 1.00 74.94 294 VAL A N 1
ATOM 2416 C CA . VAL A 1 294 ? -5.666 22.846 5.661 1.00 74.94 294 VAL A CA 1
ATOM 2417 C C . VAL A 1 294 ? -5.543 23.116 7.162 1.00 74.94 294 VAL A C 1
ATOM 2419 O O . VAL A 1 294 ? -6.048 24.119 7.664 1.00 74.94 294 VAL A O 1
ATOM 2422 N N . TYR A 1 295 ? -4.824 22.257 7.884 1.00 61.94 295 TYR A N 1
ATOM 2423 C CA . TYR A 1 295 ? -4.676 22.303 9.347 1.00 61.94 295 TYR A CA 1
ATOM 2424 C C . TYR A 1 295 ? -3.920 23.530 9.918 1.00 61.94 295 TYR A C 1
ATOM 2426 O O . TYR A 1 295 ? -3.665 23.581 11.123 1.00 61.94 295 TYR A O 1
ATOM 2434 N N . PHE A 1 296 ? -3.586 24.550 9.118 1.00 39.41 296 PHE A N 1
ATOM 2435 C CA . PHE A 1 296 ? -2.736 25.676 9.542 1.00 39.41 296 PHE A CA 1
ATOM 2436 C C . PHE A 1 296 ? -3.331 26.597 10.627 1.00 39.41 296 PHE A C 1
ATOM 2438 O O . PHE A 1 296 ? -2.584 27.390 11.195 1.00 39.41 296 PHE A O 1
ATOM 2445 N N . SER A 1 297 ? -4.616 26.477 10.992 1.00 33.75 297 SER A N 1
ATOM 2446 C CA . SER A 1 297 ? -5.229 27.317 12.042 1.00 33.75 297 SER A CA 1
ATOM 2447 C C . SER A 1 297 ? -5.555 26.599 13.360 1.00 33.75 297 SER A C 1
ATOM 2449 O O . SER A 1 297 ? -6.021 27.237 14.303 1.00 33.75 297 SER A O 1
ATOM 2451 N N . THR A 1 298 ? -5.300 25.298 13.490 1.00 37.34 298 THR A N 1
ATOM 2452 C CA . THR A 1 298 ? -5.694 24.539 14.688 1.00 37.34 298 THR A CA 1
ATOM 2453 C C . THR A 1 298 ? -4.545 23.683 15.205 1.00 37.34 298 THR A C 1
ATOM 2455 O O . THR A 1 298 ? -4.587 22.455 15.159 1.00 37.34 298 THR A O 1
ATOM 2458 N N . LYS A 1 299 ? -3.542 24.343 15.802 1.00 31.09 299 LYS A N 1
ATOM 2459 C CA . LYS A 1 299 ? -2.450 23.722 16.589 1.00 31.09 299 LYS A CA 1
ATOM 2460 C C . LYS A 1 299 ? -2.923 22.786 17.723 1.00 31.09 299 LYS A C 1
ATOM 2462 O O . LYS A 1 299 ? -2.103 22.117 18.335 1.00 31.09 299 LYS A O 1
ATOM 2467 N N . VAL A 1 300 ? -4.226 22.713 17.995 1.00 34.81 300 VAL A N 1
ATOM 2468 C CA . VAL A 1 300 ? -4.831 21.878 19.046 1.00 34.81 300 VAL A CA 1
ATOM 2469 C C . VAL A 1 300 ? -5.331 20.520 18.516 1.00 34.81 300 VAL A C 1
ATOM 2471 O O . VAL A 1 300 ? -5.473 19.578 19.291 1.00 34.81 300 VAL A O 1
ATOM 2474 N N . TRP A 1 301 ? -5.539 20.361 17.203 1.00 36.69 301 TRP A N 1
ATOM 2475 C CA . TRP A 1 301 ? -6.244 19.186 16.665 1.00 36.69 301 TRP A CA 1
ATOM 2476 C C . TRP A 1 301 ? -5.315 18.021 16.283 1.00 36.69 301 TRP A C 1
ATOM 2478 O O . TRP A 1 301 ? -5.650 16.867 16.514 1.00 36.69 301 TRP A O 1
ATOM 2488 N N . ALA A 1 302 ? -4.087 18.264 15.822 1.00 36.84 302 ALA A N 1
ATOM 2489 C CA . ALA A 1 302 ? -3.190 17.161 15.447 1.00 36.84 302 ALA A CA 1
ATOM 2490 C C . ALA A 1 302 ? -2.758 16.267 16.633 1.00 36.84 302 ALA A C 1
ATOM 2492 O O . ALA A 1 302 ? -2.446 15.102 16.427 1.00 36.84 302 ALA A O 1
ATOM 2493 N N . CYS A 1 303 ? -2.770 16.771 17.874 1.00 30.11 303 CYS A N 1
ATOM 2494 C CA . CYS A 1 303 ? -2.365 15.992 19.053 1.00 30.11 303 CYS A CA 1
ATOM 2495 C C . CYS A 1 303 ? -3.568 15.362 19.773 1.00 30.11 303 CYS A C 1
ATOM 2497 O O . CYS A 1 303 ? -3.583 14.156 20.019 1.00 30.11 303 CYS A O 1
ATOM 2499 N N . HIS A 1 304 ? -4.626 16.139 20.033 1.00 29.84 304 HIS A N 1
ATOM 2500 C CA . HIS A 1 304 ? -5.813 15.606 20.701 1.00 29.84 304 HIS A CA 1
ATOM 2501 C C . HIS A 1 304 ? -6.670 14.757 19.773 1.00 29.84 304 HIS A C 1
ATOM 2503 O O . HIS A 1 304 ? -7.108 13.696 20.191 1.00 29.84 304 HIS A O 1
ATOM 2509 N N . THR A 1 305 ? -6.831 15.127 18.502 1.00 36.97 305 THR A N 1
ATOM 2510 C CA . THR A 1 305 ? -7.555 14.284 17.550 1.00 36.97 305 THR A CA 1
ATOM 2511 C C . THR A 1 305 ? -6.717 13.077 17.149 1.00 36.97 305 THR A C 1
ATOM 2513 O O . THR A 1 305 ? -7.313 12.053 16.906 1.00 36.97 305 THR A O 1
ATOM 2516 N N . CYS A 1 306 ? -5.377 13.085 17.181 1.00 33.94 306 CYS A N 1
ATOM 2517 C CA . CYS A 1 306 ? -4.602 11.845 16.990 1.00 33.94 306 CYS A CA 1
ATOM 2518 C C . CYS A 1 306 ? -4.747 10.875 18.180 1.00 33.94 306 CYS A C 1
ATOM 2520 O O . CYS A 1 306 ? -4.859 9.669 17.972 1.00 33.94 306 CYS A O 1
ATOM 2522 N N . HIS A 1 307 ? -4.862 11.382 19.414 1.00 30.70 307 HIS A N 1
ATOM 2523 C CA . HIS A 1 307 ? -5.162 10.554 20.588 1.00 30.70 307 HIS A CA 1
ATOM 2524 C C . HIS A 1 307 ? -6.626 10.060 20.596 1.00 30.70 307 HIS A C 1
ATOM 2526 O O . HIS A 1 307 ? -6.872 8.889 20.867 1.00 30.70 307 HIS A O 1
ATOM 2532 N N . SER A 1 308 ? -7.592 10.877 20.166 1.00 30.45 308 SER A N 1
ATOM 2533 C CA . SER A 1 308 ? -8.996 10.460 19.993 1.00 30.45 308 SER A CA 1
ATOM 2534 C C . SER A 1 308 ? -9.208 9.541 18.781 1.00 30.45 308 SER A C 1
ATOM 2536 O O . SER A 1 308 ? -9.968 8.585 18.864 1.00 30.45 308 SER A O 1
ATOM 2538 N N . LEU A 1 309 ? -8.489 9.767 17.676 1.00 35.56 309 LEU A N 1
ATOM 2539 C CA . LEU A 1 309 ? -8.461 8.905 16.487 1.00 35.56 309 LEU A CA 1
ATOM 2540 C C . LEU A 1 309 ? -7.737 7.589 16.799 1.00 35.56 309 LEU A C 1
ATOM 2542 O O . LEU A 1 309 ? -8.074 6.556 16.217 1.00 35.56 309 LEU A O 1
ATOM 2546 N N . SER A 1 310 ? -6.765 7.578 17.727 1.00 35.41 310 SER A N 1
ATOM 2547 C CA . SER A 1 310 ? -6.119 6.354 18.235 1.00 35.41 310 SER A CA 1
ATOM 2548 C C . SER A 1 310 ? -7.076 5.401 18.951 1.00 35.41 310 SER A C 1
ATOM 2550 O O . SER A 1 310 ? -6.829 4.196 18.923 1.00 35.41 310 SER A O 1
ATOM 2552 N N . GLN A 1 311 ? -8.212 5.906 19.442 1.00 32.59 311 GLN A N 1
ATOM 2553 C CA . GLN A 1 311 ? -9.268 5.135 20.103 1.00 32.59 311 GLN A CA 1
ATOM 2554 C C . GLN A 1 311 ? -10.477 4.841 19.198 1.00 32.59 311 GLN A C 1
ATOM 2556 O O . GLN A 1 311 ? -11.574 4.582 19.676 1.00 32.59 311 GLN A O 1
ATOM 2561 N N . GLY A 1 312 ? -10.269 4.780 17.881 1.00 35.59 312 GLY A N 1
ATOM 2562 C CA . GLY A 1 312 ? -11.315 4.410 16.932 1.00 35.59 312 GLY A CA 1
ATOM 2563 C C . GLY A 1 312 ? -12.159 5.621 16.558 1.00 35.59 312 GLY A C 1
ATOM 2564 O O . GLY A 1 312 ? -12.847 6.215 17.382 1.00 35.59 312 GLY A O 1
ATOM 2565 N N . CYS A 1 313 ? -12.088 5.995 15.284 1.00 36.94 313 CYS A N 1
ATOM 2566 C CA . CYS A 1 313 ? -12.940 7.036 14.743 1.00 36.94 313 CYS A CA 1
ATOM 2567 C C . CYS A 1 313 ? -14.363 6.471 14.640 1.00 36.94 313 CYS A C 1
ATOM 2569 O O . CYS A 1 313 ? -14.721 5.850 13.645 1.00 36.94 313 CYS A O 1
ATOM 2571 N N . ASP A 1 314 ? -15.146 6.640 15.702 1.00 36.72 314 ASP A N 1
ATOM 2572 C CA . ASP A 1 314 ? -16.584 6.401 15.681 1.00 36.72 314 ASP A CA 1
ATOM 2573 C C . ASP A 1 314 ? -17.226 7.369 14.668 1.00 36.72 314 ASP A C 1
ATOM 2575 O O . ASP A 1 314 ? -16.775 8.511 14.503 1.00 36.72 314 ASP A O 1
ATOM 2579 N N . VAL A 1 315 ? -18.296 6.941 13.997 1.00 39.34 315 VAL A N 1
ATOM 2580 C CA . VAL A 1 315 ? -19.074 7.758 13.047 1.00 39.34 315 VAL A CA 1
ATOM 2581 C C . VAL A 1 315 ? -19.484 9.091 13.696 1.00 39.34 315 VAL A C 1
ATOM 2583 O O . VAL A 1 315 ? -19.549 10.122 13.029 1.00 39.34 315 VAL A O 1
ATOM 2586 N N . HIS A 1 316 ? -19.645 9.108 15.022 1.00 35.56 316 HIS A N 1
ATOM 2587 C CA . HIS A 1 316 ? -19.888 10.302 15.830 1.00 35.56 316 HIS A CA 1
ATOM 2588 C C . HIS A 1 316 ? -18.741 11.333 15.857 1.00 35.56 316 HIS A C 1
ATOM 2590 O O . HIS A 1 316 ? -19.016 12.533 15.891 1.00 35.56 316 HIS A O 1
ATOM 2596 N N . GLN A 1 317 ? -17.468 10.925 15.799 1.00 40.69 317 GLN A N 1
ATOM 2597 C CA . GLN A 1 317 ? -16.338 11.866 15.719 1.00 40.69 317 GLN A CA 1
ATOM 2598 C C . GLN A 1 317 ? -16.188 12.454 14.313 1.00 40.69 317 GLN A C 1
ATOM 2600 O O . GLN A 1 317 ? -15.876 13.637 14.174 1.00 40.69 317 GLN A O 1
ATOM 2605 N N . ILE A 1 318 ? -16.492 11.666 13.275 1.00 45.94 318 ILE A N 1
ATOM 2606 C CA . ILE A 1 318 ? -16.599 12.170 11.899 1.00 45.94 318 ILE A CA 1
ATOM 2607 C C . ILE A 1 318 ? -17.771 13.155 11.800 1.00 45.94 318 ILE A C 1
ATOM 2609 O O . ILE A 1 318 ? -17.616 14.211 11.200 1.00 45.94 318 ILE A O 1
ATOM 2613 N N . LEU A 1 319 ? -18.906 12.885 12.455 1.00 41.84 319 LEU A N 1
ATOM 2614 C CA . LEU A 1 319 ? -20.033 13.821 12.547 1.00 41.84 319 LEU A CA 1
ATOM 2615 C C . LEU A 1 319 ? -19.671 15.126 13.270 1.00 41.84 319 LEU A C 1
ATOM 2617 O O . LEU A 1 319 ? -20.116 16.182 12.835 1.00 41.84 319 LEU A O 1
ATOM 2621 N N . ALA A 1 320 ? -18.835 15.090 14.313 1.00 44.16 320 ALA A N 1
ATOM 2622 C CA . ALA A 1 320 ? -18.327 16.301 14.966 1.00 44.16 320 ALA A CA 1
ATOM 2623 C C . ALA A 1 320 ? -17.390 17.109 14.043 1.00 44.16 320 ALA A C 1
ATOM 2625 O O . ALA A 1 320 ? -17.481 18.334 13.984 1.00 44.16 320 ALA A O 1
ATOM 2626 N N . LEU A 1 321 ? -16.540 16.424 13.269 1.00 47.75 321 LEU A N 1
ATOM 2627 C CA . LEU A 1 321 ? -15.714 17.020 12.210 1.00 47.75 321 LEU A CA 1
ATOM 2628 C C . LEU A 1 321 ? -16.569 17.627 11.083 1.00 47.75 321 LEU A C 1
ATOM 2630 O O . LEU A 1 321 ? -16.291 18.735 10.632 1.00 47.75 321 LEU A O 1
ATOM 2634 N N . ILE A 1 322 ? -17.640 16.944 10.671 1.00 47.97 322 ILE A N 1
ATOM 2635 C CA . ILE A 1 322 ? -18.621 17.436 9.696 1.00 47.97 322 ILE A CA 1
ATOM 2636 C C . ILE A 1 322 ? -19.362 18.657 10.255 1.00 47.97 322 ILE A C 1
ATOM 2638 O O . ILE A 1 322 ? -19.505 19.637 9.533 1.00 47.97 322 ILE A O 1
ATOM 2642 N N . HIS A 1 323 ? -19.764 18.657 11.531 1.00 41.06 323 HIS A N 1
ATOM 2643 C CA . HIS A 1 323 ? -20.421 19.801 12.177 1.00 41.06 323 HIS A CA 1
ATOM 2644 C C . HIS A 1 323 ? -19.536 21.053 12.141 1.00 41.06 323 HIS A C 1
ATOM 2646 O O . HIS A 1 323 ? -19.996 22.113 11.739 1.00 41.06 323 HIS A O 1
ATOM 2652 N N . VAL A 1 324 ? -18.243 20.939 12.460 1.00 44.91 324 VAL A N 1
ATOM 2653 C CA . VAL A 1 324 ? -17.316 22.088 12.425 1.00 44.91 324 VAL A CA 1
ATOM 2654 C C . VAL A 1 324 ? -17.075 22.599 10.994 1.00 44.91 324 VAL A C 1
ATOM 2656 O O . VAL A 1 324 ? -16.929 23.801 10.788 1.00 44.91 324 VAL A O 1
ATOM 2659 N N . ILE A 1 325 ? -17.066 21.716 9.989 1.00 47.62 325 ILE A N 1
ATOM 2660 C CA . ILE A 1 325 ? -16.831 22.091 8.581 1.00 47.62 325 ILE A CA 1
ATOM 2661 C C . ILE A 1 325 ? -18.092 22.664 7.910 1.00 47.62 325 ILE A C 1
ATOM 2663 O O . ILE A 1 325 ? -17.973 23.550 7.059 1.00 47.62 325 ILE A O 1
ATOM 2667 N N . PHE A 1 326 ? -19.282 22.181 8.284 1.00 39.91 326 PHE A N 1
ATOM 2668 C CA . PHE A 1 326 ? -20.570 22.562 7.685 1.00 39.91 326 PHE A CA 1
ATOM 2669 C C . PHE A 1 326 ? -21.399 23.562 8.517 1.00 39.91 326 PHE A C 1
ATOM 2671 O O . PHE A 1 326 ? -22.385 24.083 8.001 1.00 39.91 326 PHE A O 1
ATOM 2678 N N . GLU A 1 327 ? -21.033 23.868 9.768 1.00 39.00 327 GLU A N 1
ATOM 2679 C CA . GLU A 1 327 ? -21.635 24.967 10.556 1.00 39.00 327 GLU A CA 1
ATOM 2680 C C . GLU A 1 327 ? -20.765 26.228 10.633 1.00 39.00 327 GLU A C 1
ATOM 2682 O O . GLU A 1 327 ? -21.190 27.238 11.184 1.00 39.00 327 GLU A O 1
ATOM 2687 N N . GLY A 1 328 ? -19.571 26.206 10.036 1.00 38.44 328 GLY A N 1
ATOM 2688 C CA . GLY A 1 328 ? -18.745 27.398 9.819 1.00 38.44 328 GLY A CA 1
ATOM 2689 C C . GLY A 1 328 ? -19.089 28.195 8.550 1.00 38.44 328 GLY A C 1
ATOM 2690 O O . GLY A 1 328 ? -18.251 28.981 8.106 1.00 38.44 328 GLY A O 1
ATOM 2691 N N . CYS A 1 329 ? -20.260 27.966 7.941 1.00 33.66 329 CYS A N 1
ATOM 2692 C CA . CYS A 1 329 ? -20.789 28.726 6.802 1.00 33.66 329 CYS A CA 1
ATOM 2693 C C . CYS A 1 329 ? -22.075 29.457 7.180 1.00 33.66 329 CYS A C 1
ATOM 2695 O O . CYS A 1 329 ? -22.976 28.794 7.744 1.00 33.66 329 CYS A O 1
#

Secondary structure (DSSP, 8-state):
--TTTHHHHHHHHHHHHHHHHHHHHHHHH--S--HHHHHHHHHHHHHHHHHHTTTSPEEEEEEPTTS-EEEEEE-TT-BHHHHHHHHHHTTT-S-GGGEEEEEE-TTS-EEEPPTTSBGGGS-----SSPEEEEEEE-S--S-GGG---HHHHHHHHHHHHHHHHTT-S---HHHHHHHHHHHHHHHH-S---HHHHHHHHTTSTTS-HHHHHSSS-HHHHHHHHHHHHGGGTT--HHHHHHHHHHHHHHSTTTTPEEEEEE-TT--EEEEEEETTEEEEEETT-SSSEEEEE-GGG-TTHHHHHHHHHHT---HHHHHHHHHHHHS--

Foldseek 3Di:
DPPPVVVVVVVVVVVVVVLVVVVVVVVVPDDDDDPVVVVVNVVVVVVVVVVVVLQFFAWAWEQALQRDIDIDRFHNPAFQLNVLVVNCVVLVHDPSVQKFKWAQAPVRDTWTGQRRDGPVVDDFYPDPDHGYMYIAGDADDLAPVPPDDPSVLVSVLSRLLVCVLVVVADDDLLLLLLLLLLVCCLPPNADDDLVVQVVVSVVDSRDHPVSQVVDPHPVVSSVSSVVNNNVCHPPHSSRSSRVSRVSSSPQQSRQWDWDWDADPVRQIWIWTDHPQAIFIGHPVDPRDGPDGDGCPPCPPCVPVVVVVVSRIDDVVNVVVVVCVVRVVD

InterPro domains:
  IPR000299 FERM domain [PS50057] (58-329)
  IPR000798 Ezrin/radixin/moesin-like [PR00661] (71-90)
  IPR000798 Ezrin/radixin/moesin-like [PR00661] (124-143)
  IPR000798 Ezrin/radixin/moesin-like [PR00661] (262-282)
  IPR011993 PH-like domain superfamily [G3DSA:2.30.29.30] (254-300)
  IPR014352 FERM/acyl-CoA-binding protein superfamily [G3DSA:1.20.80.10] (139-251)
  IPR018979 FERM, N-terminal [PF09379] (62-122)
  IPR019747 FERM conserved site [PS00660] (112-143)
  IPR019747 FERM conserved site [PS00661] (229-258)
  IPR019748 FERM central domain [PF00373] (144-259)
  IPR019748 FERM central domain [cd14473] (152-251)
  IPR019749 Band 4.1 domain [PR00935] (91-103)
  IPR019749 Band 4.1 domain [PR00935] (171-191)
  IPR019749 Band 4.1 domain [PR00935] (239-255)
  IPR019749 Band 4.1 domain [SM00295] (54-259)
  IPR029071 Ubiquitin-like domain superfamily [SSF54236] (56-142)
  IPR035963 FERM superfamily, second domain [SSF47031] (142-251)
  IPR047176 FERM domain-containing protein 4A/B [PTHR46079] (49-292)